Protein AF-Q6V6R1-F1 (afdb_monomer)

pLDDT: mean 85.93, std 11.13, range [43.78, 97.94]

Radius of gyration: 19.64 Å; Cα contacts (8 Å, |Δi|>4): 505; chains: 1; bounding box: 51×41×62 Å

Organism: Drosophila simulans (NCBI:txid7240)

Sequence (234 aa):
SKVFTCDRGIPRGKKPFCAKSGCQEYEQIQNGFVLNAPMKAKIICSDGYGLVGNRIAYCDGEKWSTQLGSCALRGQTRTASCDFESEDMCGWTAELSFLGTWKLVSTVADFHSEKTGPQEDHTFQNQSDGHYVRMETESDAFGTYHFLSPLYPKELSLSAACFQFHYFMFGSGVGSLLVSIKPVSVTIGDTFKTNHPYRFVQFVMTGSQGARWLEYTIDIKQMDEDFQVIFTAT

Foldseek 3Di:
DDDFDAAPNFTWWWDDDQWDFAEDDDDAAPQWGWDDDRFKIAIDGHPQWWWFWDGMWGHNNYDTLADGTHTDGPPPDLDLDFQCRTPCSSVKDKDDDPFKIWDKDWLRTIGDDLQWGASDRPVVRDSRIGIDIDIDGHPPDDDKIKIKGPWAWLVCQVDFDKDKDKDAAGHPPFAKKWKFKFAPVADPCNCQDPVDGCPGTQDMDGHHPDRDIDMDMGGRHRDPGIMMMMIMGD

Solvent-accessible surface area (backbone atoms only — not comparable to full-atom values): 13418 Å² total; per-residue (Å²): 136,86,87,74,57,65,58,99,87,40,67,53,58,69,49,89,75,82,60,29,57,61,43,83,78,77,73,79,52,67,59,35,40,56,51,72,49,71,38,36,38,34,63,47,51,36,90,70,34,36,48,34,54,42,54,65,24,39,14,61,33,69,48,61,65,33,68,67,44,50,40,41,63,61,85,67,70,81,57,98,69,74,72,44,40,35,81,58,42,66,55,42,45,52,55,90,49,96,53,36,40,63,36,85,41,41,37,61,51,33,53,64,47,89,66,55,45,71,67,41,19,85,90,63,68,33,58,52,43,44,27,45,77,42,79,50,65,47,92,88,56,81,64,75,48,50,37,34,48,47,82,41,62,28,72,61,23,75,47,101,30,69,51,73,50,75,49,72,40,28,34,90,86,46,45,33,44,33,35,30,56,40,48,66,92,57,50,76,71,62,48,62,32,84,92,54,53,49,76,34,49,80,44,78,49,70,41,58,76,44,96,51,82,42,78,52,75,42,79,43,66,70,48,99,46,38,26,34,48,34,44,35,40,70

Structure (mmCIF, N/CA/C/O backbone):
data_AF-Q6V6R1-F1
#
_entry.id   AF-Q6V6R1-F1
#
loop_
_atom_site.group_PDB
_atom_site.id
_atom_site.type_symbol
_atom_site.label_atom_id
_atom_site.label_alt_id
_atom_site.label_comp_id
_atom_site.label_asym_id
_atom_site.label_entity_id
_atom_site.label_seq_id
_atom_site.pdbx_PDB_ins_code
_atom_site.Cartn_x
_atom_site.Cartn_y
_atom_site.Cartn_z
_atom_site.occupancy
_atom_site.B_iso_or_equiv
_atom_site.auth_seq_id
_atom_site.auth_comp_id
_atom_site.auth_asym_id
_atom_site.auth_atom_id
_atom_site.pdbx_PDB_model_num
ATOM 1 N N . SER A 1 1 ? 26.119 -7.296 -14.122 1.00 43.78 1 SER A N 1
ATOM 2 C CA . SER A 1 1 ? 25.148 -8.115 -13.369 1.00 43.78 1 SER A CA 1
ATOM 3 C C . SER A 1 1 ? 24.520 -7.247 -12.289 1.00 43.78 1 SER A C 1
ATOM 5 O O . SER A 1 1 ? 25.194 -6.360 -11.779 1.00 43.78 1 SER A O 1
ATOM 7 N N . LYS A 1 2 ? 23.236 -7.440 -11.966 1.00 56.88 2 LYS A N 1
ATOM 8 C CA . LYS A 1 2 ? 22.657 -6.925 -10.715 1.00 56.88 2 LYS A CA 1
ATOM 9 C C . LYS A 1 2 ? 22.623 -8.083 -9.723 1.00 56.88 2 LYS A C 1
ATOM 11 O O . LYS A 1 2 ? 22.211 -9.177 -10.097 1.00 56.88 2 LYS A O 1
ATOM 16 N N . VAL A 1 3 ? 23.106 -7.844 -8.511 1.00 58.28 3 VAL A N 1
ATOM 17 C CA . VAL A 1 3 ? 23.032 -8.798 -7.400 1.00 58.28 3 VAL A CA 1
ATOM 18 C C . VAL A 1 3 ? 21.718 -8.538 -6.672 1.00 58.28 3 VAL A C 1
ATOM 20 O O . VAL A 1 3 ? 21.412 -7.386 -6.367 1.00 58.28 3 VAL A O 1
ATOM 23 N N . PHE A 1 4 ? 20.934 -9.587 -6.442 1.00 65.75 4 PHE A N 1
ATOM 24 C CA . PHE A 1 4 ? 19.673 -9.511 -5.705 1.00 65.75 4 PHE A CA 1
ATOM 25 C C . PHE A 1 4 ? 19.882 -9.997 -4.278 1.00 65.75 4 PHE A C 1
ATOM 27 O O . PHE A 1 4 ? 20.655 -10.928 -4.045 1.00 65.75 4 PHE A O 1
ATOM 34 N N . THR A 1 5 ? 19.184 -9.377 -3.332 1.00 69.56 5 THR A N 1
ATOM 35 C CA . THR A 1 5 ? 19.083 -9.911 -1.978 1.00 69.56 5 THR A CA 1
ATOM 36 C C . THR A 1 5 ? 18.135 -11.103 -1.995 1.00 69.56 5 THR A C 1
ATOM 38 O O . THR A 1 5 ? 17.070 -11.073 -2.614 1.00 69.56 5 THR A O 1
ATOM 41 N N . CYS A 1 6 ? 18.561 -12.182 -1.351 1.00 68.62 6 CYS A N 1
ATOM 42 C CA . CYS A 1 6 ? 17.814 -13.423 -1.261 1.00 68.62 6 CYS A CA 1
ATOM 43 C C . CYS A 1 6 ? 17.676 -13.767 0.215 1.00 68.62 6 CYS A C 1
ATOM 45 O O . CYS A 1 6 ? 18.683 -13.806 0.921 1.00 68.62 6 CYS A O 1
ATOM 47 N N . ASP A 1 7 ? 16.452 -14.011 0.665 1.00 65.69 7 ASP A N 1
ATOM 48 C CA . ASP A 1 7 ? 16.189 -14.489 2.017 1.00 65.69 7 ASP A CA 1
ATOM 49 C C . ASP A 1 7 ? 15.483 -15.843 1.945 1.00 65.69 7 ASP A C 1
ATOM 51 O O . ASP A 1 7 ? 14.479 -15.989 1.249 1.00 65.69 7 ASP A O 1
ATOM 55 N N . ARG A 1 8 ? 16.056 -16.862 2.597 1.00 66.44 8 ARG A N 1
ATOM 56 C CA . ARG A 1 8 ? 15.604 -18.270 2.554 1.00 66.44 8 ARG A CA 1
ATOM 57 C C . ARG A 1 8 ? 15.288 -18.799 1.140 1.00 66.44 8 ARG A C 1
ATOM 59 O O . ARG A 1 8 ? 14.378 -19.602 0.955 1.00 66.44 8 ARG A O 1
ATOM 66 N N . GLY A 1 9 ? 16.055 -18.370 0.135 1.00 66.06 9 GLY A N 1
ATOM 67 C CA . GLY A 1 9 ? 15.868 -18.793 -1.260 1.00 66.06 9 GLY A CA 1
ATOM 68 C C . GLY A 1 9 ? 14.816 -17.992 -2.038 1.00 66.06 9 GLY A C 1
ATOM 69 O O . GLY A 1 9 ? 14.512 -18.355 -3.172 1.00 66.06 9 GLY A O 1
ATOM 70 N N . ILE A 1 10 ? 14.274 -16.918 -1.454 1.00 68.00 10 ILE A N 1
ATOM 71 C CA . ILE A 1 10 ? 13.281 -16.039 -2.073 1.00 68.00 10 ILE A CA 1
ATOM 72 C C . ILE A 1 10 ? 13.949 -14.710 -2.469 1.00 68.00 10 ILE A C 1
ATOM 74 O O . ILE A 1 10 ? 14.439 -13.988 -1.593 1.00 68.00 10 ILE A O 1
ATOM 78 N N . PRO A 1 11 ? 13.980 -14.358 -3.769 1.00 73.69 11 PRO A N 1
ATOM 79 C CA . PRO A 1 11 ? 14.444 -13.049 -4.219 1.00 73.69 11 PRO A CA 1
ATOM 80 C C . PRO A 1 11 ? 13.574 -11.923 -3.651 1.00 73.69 11 PRO A C 1
ATOM 82 O O . PRO A 1 11 ? 12.347 -11.990 -3.722 1.00 73.69 11 PRO A O 1
ATOM 85 N N . ARG A 1 12 ? 14.206 -10.869 -3.127 1.00 74.31 12 ARG A N 1
ATOM 86 C CA . ARG A 1 12 ? 13.525 -9.675 -2.608 1.00 74.31 12 ARG A CA 1
ATOM 87 C C . ARG A 1 12 ? 13.771 -8.454 -3.501 1.00 74.31 12 ARG A C 1
ATOM 89 O O . ARG A 1 12 ? 14.790 -8.341 -4.183 1.00 74.31 12 ARG A O 1
ATOM 96 N N . GLY A 1 13 ? 12.838 -7.503 -3.455 1.00 75.62 13 GLY A N 1
ATOM 97 C CA . GLY A 1 13 ? 12.941 -6.209 -4.135 1.00 75.62 13 GLY A CA 1
ATOM 98 C C . GLY A 1 13 ? 12.432 -6.210 -5.578 1.00 75.62 13 GLY A C 1
ATOM 99 O O . GLY A 1 13 ? 11.537 -6.974 -5.931 1.00 75.62 13 GLY A O 1
ATOM 100 N N . LYS A 1 14 ? 12.987 -5.320 -6.410 1.00 81.25 14 LYS A N 1
ATOM 101 C CA . LYS A 1 14 ? 12.509 -5.088 -7.781 1.00 81.25 14 LYS A CA 1
ATOM 102 C C . LYS A 1 14 ? 12.933 -6.202 -8.740 1.00 81.25 14 LYS A C 1
ATOM 104 O O . LYS A 1 14 ? 14.119 -6.532 -8.823 1.00 81.25 14 LYS A O 1
ATOM 109 N N . LYS A 1 15 ? 11.978 -6.709 -9.520 1.00 80.56 15 LYS A N 1
ATOM 110 C CA . LYS A 1 15 ? 12.187 -7.699 -10.580 1.00 80.56 15 LYS A CA 1
ATOM 111 C C . LYS A 1 15 ? 13.016 -7.089 -11.726 1.00 80.56 15 LYS A C 1
ATOM 113 O O . LYS A 1 15 ? 12.748 -5.959 -12.144 1.00 80.56 15 LYS A O 1
ATOM 118 N N . PRO A 1 16 ? 14.040 -7.783 -12.260 1.00 80.69 16 PRO A N 1
ATOM 119 C CA . PRO A 1 16 ? 14.714 -7.347 -13.474 1.00 80.69 16 PRO A CA 1
ATOM 120 C C . PRO A 1 16 ? 13.795 -7.504 -14.682 1.00 80.69 16 PRO A C 1
ATOM 122 O O . PRO A 1 16 ? 13.087 -8.500 -14.811 1.00 80.69 16 PRO A O 1
ATOM 125 N N . PHE A 1 17 ? 13.882 -6.552 -15.606 1.00 83.00 17 PHE A N 1
ATOM 126 C CA . PHE A 1 17 ? 13.184 -6.612 -16.881 1.00 83.00 17 PHE A CA 1
ATOM 127 C C . PHE A 1 17 ? 14.192 -6.731 -18.026 1.00 83.00 17 PHE A C 1
ATOM 129 O O . PHE A 1 17 ? 15.157 -5.962 -18.096 1.00 83.00 17 PHE A O 1
ATOM 136 N N . CYS A 1 18 ? 13.975 -7.692 -18.922 1.00 86.12 18 CYS A N 1
ATOM 137 C CA . CYS A 1 18 ? 14.727 -7.806 -20.166 1.00 86.12 18 CYS A CA 1
ATOM 138 C C . CYS A 1 18 ? 14.198 -6.762 -21.150 1.00 86.12 18 CYS A C 1
ATOM 140 O O . CYS A 1 18 ? 13.157 -6.972 -21.760 1.00 86.12 18 CYS A O 1
ATOM 142 N N . ALA A 1 19 ? 14.895 -5.631 -21.269 1.00 91.50 19 ALA A N 1
ATOM 143 C CA . ALA A 1 19 ? 14.433 -4.517 -22.086 1.00 91.50 19 ALA A CA 1
ATOM 144 C C . ALA A 1 19 ? 15.137 -4.453 -23.447 1.00 91.50 19 ALA A C 1
ATOM 146 O O . ALA A 1 19 ? 16.347 -4.671 -23.544 1.00 91.50 19 ALA A O 1
ATOM 147 N N . LYS A 1 20 ? 14.382 -4.087 -24.481 1.00 93.62 20 LYS A N 1
ATOM 148 C CA . LYS A 1 20 ? 14.852 -3.841 -25.845 1.00 93.62 20 LYS A CA 1
ATOM 149 C C . LYS A 1 20 ? 14.056 -2.682 -26.438 1.00 93.62 20 LYS A C 1
ATOM 151 O O . LYS A 1 20 ? 12.887 -2.508 -26.128 1.00 93.62 20 LYS A O 1
ATOM 156 N N . SER A 1 21 ? 14.686 -1.871 -27.279 1.00 94.31 21 SER A N 1
ATOM 157 C CA . SER A 1 21 ? 13.999 -0.775 -27.965 1.00 94.31 21 SER A CA 1
ATOM 158 C C . SER A 1 21 ? 13.067 -1.259 -29.072 1.00 94.31 21 SER A C 1
ATOM 160 O O . SER A 1 21 ? 13.395 -2.233 -29.751 1.00 94.31 21 SER A O 1
ATOM 162 N N . GLY A 1 22 ? 11.979 -0.521 -29.309 1.00 94.31 22 GLY A N 1
ATOM 163 C CA . GLY A 1 22 ? 11.068 -0.742 -30.441 1.00 94.31 22 GLY A CA 1
ATOM 164 C C . GLY A 1 22 ? 9.607 -0.358 -30.183 1.00 94.31 22 GLY A C 1
ATOM 165 O O . GLY A 1 22 ? 8.827 -0.273 -31.125 1.00 94.31 22 GLY A O 1
ATOM 166 N N . CYS A 1 23 ? 9.244 -0.062 -28.935 1.00 96.25 23 CYS A N 1
ATOM 167 C CA . CYS A 1 23 ? 7.905 0.394 -28.579 1.00 96.25 23 CYS A CA 1
ATOM 168 C C . CYS A 1 23 ? 7.669 1.852 -28.989 1.00 96.25 23 CYS A C 1
ATOM 170 O O . CYS A 1 23 ? 8.586 2.676 -28.959 1.00 96.25 23 CYS A O 1
ATOM 172 N N . GLN A 1 24 ? 6.416 2.174 -29.309 1.00 95.75 24 GLN A N 1
ATOM 173 C CA . GLN A 1 24 ? 5.974 3.546 -29.540 1.00 95.75 24 GLN A CA 1
ATOM 174 C C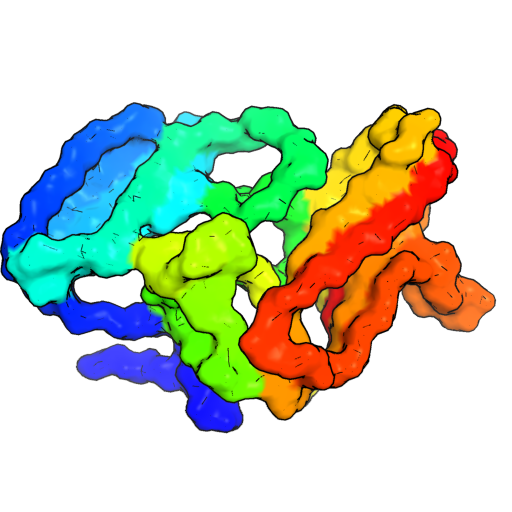 . GLN A 1 24 ? 6.106 4.379 -28.257 1.00 95.75 24 GLN A C 1
ATOM 176 O O . GLN A 1 24 ? 5.751 3.914 -27.172 1.00 95.75 24 GLN A O 1
ATOM 181 N N . GLU A 1 25 ? 6.609 5.608 -28.385 1.00 95.25 25 GLU A N 1
ATOM 182 C CA . GLU A 1 25 ? 6.728 6.539 -27.261 1.00 95.25 25 GLU A CA 1
ATOM 183 C C . GLU A 1 25 ? 5.359 6.904 -26.680 1.00 95.25 25 GLU A C 1
ATOM 185 O O . GLU A 1 25 ? 4.376 7.048 -27.407 1.00 95.25 25 GLU A O 1
ATOM 190 N N . TYR A 1 26 ? 5.309 7.080 -25.359 1.00 95.50 26 TYR A N 1
ATOM 191 C CA . TYR A 1 26 ? 4.110 7.569 -24.691 1.00 95.50 26 TYR A CA 1
ATOM 192 C C . TYR A 1 26 ? 3.891 9.049 -24.990 1.00 95.50 26 TYR A C 1
ATOM 194 O O . TYR A 1 26 ? 4.838 9.843 -25.017 1.00 95.50 26 TYR A O 1
ATOM 202 N N . GLU A 1 27 ? 2.624 9.426 -25.127 1.00 96.25 27 GLU A N 1
ATOM 203 C CA . GLU A 1 27 ? 2.215 10.824 -25.159 1.00 96.25 27 GLU A CA 1
ATOM 204 C C . GLU A 1 27 ? 2.467 11.509 -23.808 1.00 96.25 27 GLU A C 1
ATOM 206 O O . GLU A 1 27 ? 2.592 10.870 -22.758 1.00 96.25 27 GLU A O 1
ATOM 211 N N . GLN A 1 28 ? 2.558 12.839 -23.833 1.00 96.19 28 GLN A N 1
ATOM 212 C CA . GLN A 1 28 ? 2.638 13.621 -22.603 1.00 96.19 28 GLN A CA 1
ATOM 213 C C . GLN A 1 28 ? 1.284 13.631 -21.891 1.00 96.19 28 GLN A C 1
ATOM 215 O O . GLN A 1 28 ? 0.229 13.623 -22.520 1.00 96.19 28 GLN A O 1
ATOM 220 N N . ILE A 1 29 ? 1.328 13.668 -20.563 1.00 95.50 29 ILE A N 1
ATOM 221 C CA . ILE A 1 29 ? 0.147 13.573 -19.703 1.00 95.50 29 ILE A CA 1
ATOM 222 C C . ILE A 1 29 ? -0.213 14.927 -19.089 1.00 95.50 29 ILE A C 1
ATOM 224 O O . ILE A 1 29 ? 0.581 15.865 -19.085 1.00 95.50 29 ILE A O 1
ATOM 228 N N . GLN A 1 30 ? -1.405 15.014 -18.507 1.00 95.62 30 GLN A N 1
ATOM 229 C CA . GLN A 1 30 ? -1.790 16.159 -17.686 1.00 95.62 30 GLN A CA 1
ATOM 230 C C . GLN A 1 30 ? -1.127 16.099 -16.305 1.00 95.62 30 GLN A C 1
ATOM 232 O O . GLN A 1 30 ? -0.892 15.019 -15.763 1.00 95.62 30 GLN A O 1
ATOM 237 N N . ASN A 1 31 ? -0.873 17.274 -15.718 1.00 95.44 31 ASN A N 1
ATOM 238 C CA . ASN A 1 31 ? -0.371 17.433 -14.345 1.00 95.44 31 ASN A CA 1
ATOM 239 C C . ASN A 1 31 ? 0.958 16.708 -14.055 1.00 95.44 31 ASN A C 1
ATOM 241 O O . ASN A 1 31 ? 1.272 16.351 -12.915 1.00 95.44 31 ASN A O 1
ATOM 245 N N . GLY A 1 32 ? 1.738 16.480 -15.106 1.00 96.25 32 GLY A N 1
ATOM 246 C CA . GLY A 1 32 ? 3.003 15.775 -15.071 1.00 96.25 32 GLY A CA 1
ATOM 247 C C . GLY A 1 32 ? 3.606 15.690 -16.466 1.00 96.25 32 GLY A C 1
ATOM 248 O O . GLY A 1 32 ? 3.191 16.392 -17.384 1.00 96.25 32 GLY A O 1
ATOM 249 N N . PHE A 1 33 ? 4.599 14.827 -16.622 1.00 97.19 33 PHE A N 1
ATOM 250 C CA . PHE A 1 33 ? 5.234 14.551 -17.904 1.00 97.19 33 PHE A CA 1
ATOM 251 C C . PHE A 1 33 ? 5.781 13.126 -17.941 1.00 97.19 33 PHE A C 1
ATOM 253 O O . PHE A 1 33 ? 6.050 12.505 -16.904 1.00 97.19 33 PHE A O 1
ATOM 260 N N . VAL A 1 34 ? 5.964 12.613 -19.157 1.00 97.94 34 VAL A N 1
ATOM 261 C CA . VAL A 1 34 ? 6.546 11.293 -19.401 1.00 97.94 34 VAL A CA 1
ATOM 262 C C . VAL A 1 34 ? 7.956 11.448 -19.952 1.00 97.94 34 VAL A C 1
ATOM 264 O O . VAL A 1 34 ? 8.178 12.053 -21.001 1.00 97.94 34 VAL A O 1
ATOM 267 N N . LEU A 1 35 ? 8.919 10.864 -19.243 1.00 97.38 35 LEU A N 1
ATOM 268 C CA . LEU A 1 35 ? 10.284 10.681 -19.713 1.00 97.38 35 LEU A CA 1
ATOM 269 C C . LEU A 1 35 ? 10.359 9.413 -20.563 1.00 97.38 35 LEU A C 1
ATOM 271 O O . LEU A 1 35 ? 10.483 8.310 -20.020 1.00 97.38 35 LEU A O 1
ATOM 275 N N . ASN A 1 36 ? 10.306 9.578 -21.882 1.00 96.50 36 ASN A N 1
ATOM 276 C CA . ASN A 1 36 ? 10.539 8.499 -22.835 1.00 96.50 36 ASN A CA 1
ATOM 277 C C . ASN A 1 36 ? 12.043 8.249 -23.006 1.00 96.50 36 ASN A C 1
ATOM 279 O O . ASN A 1 36 ? 12.834 9.164 -23.227 1.00 96.50 36 ASN A O 1
ATOM 283 N N . ALA A 1 37 ? 12.441 6.987 -22.899 1.00 95.06 37 ALA A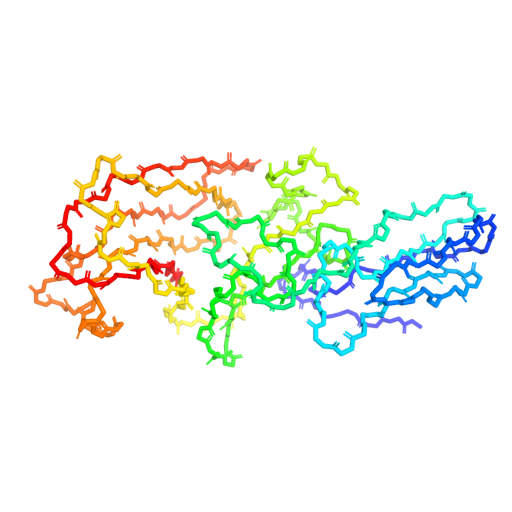 N 1
ATOM 284 C CA . ALA A 1 37 ? 13.755 6.500 -23.283 1.00 95.06 37 ALA A 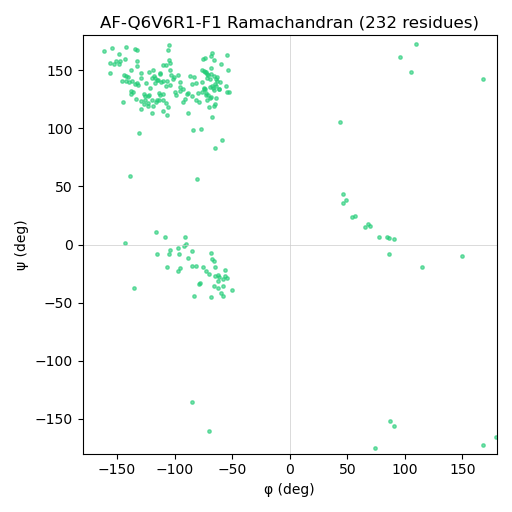CA 1
ATOM 285 C C . ALA A 1 37 ? 13.580 5.226 -24.125 1.00 95.06 37 ALA A C 1
ATOM 287 O O . ALA A 1 37 ? 12.579 4.526 -23.956 1.00 95.06 37 ALA A O 1
ATOM 288 N N . PRO A 1 38 ? 14.566 4.841 -24.960 1.00 92.94 38 PRO A N 1
ATOM 289 C CA . PRO A 1 38 ? 14.395 3.744 -25.916 1.00 92.94 38 PRO A CA 1
ATOM 290 C C . PRO A 1 38 ? 13.924 2.415 -25.310 1.00 92.94 38 PRO A C 1
ATOM 292 O O . PRO A 1 38 ? 13.289 1.627 -25.991 1.00 92.94 38 PRO A O 1
ATOM 295 N N . MET A 1 39 ? 14.249 2.149 -24.041 1.00 93.88 39 MET A N 1
ATOM 296 C CA . MET A 1 39 ? 13.945 0.884 -23.356 1.00 93.88 39 MET A CA 1
ATOM 297 C C . MET A 1 39 ? 12.967 1.026 -22.183 1.00 93.88 39 MET A C 1
ATOM 299 O O . MET A 1 39 ? 12.577 0.021 -21.590 1.00 93.88 39 MET A O 1
ATOM 303 N N . LYS A 1 40 ? 12.624 2.253 -21.779 1.00 94.88 40 LYS A N 1
ATOM 304 C CA . LYS A 1 40 ? 11.768 2.504 -20.614 1.00 94.88 40 LYS A CA 1
ATOM 305 C C . LYS A 1 40 ? 11.079 3.856 -20.717 1.00 94.88 40 LYS A C 1
ATOM 307 O O . LYS A 1 40 ? 11.694 4.815 -21.171 1.00 94.88 40 LYS A O 1
ATOM 312 N N . ALA A 1 41 ? 9.878 3.949 -20.178 1.00 96.38 41 ALA A N 1
ATOM 313 C CA . ALA A 1 41 ? 9.187 5.207 -19.956 1.00 96.38 41 ALA A CA 1
ATOM 314 C C . ALA A 1 41 ? 8.947 5.410 -18.457 1.00 96.38 41 ALA A C 1
ATOM 316 O O . ALA A 1 41 ? 8.758 4.443 -17.714 1.00 96.38 41 ALA A O 1
ATOM 317 N N . LYS A 1 42 ? 9.006 6.659 -17.991 1.00 96.38 42 LYS A N 1
ATOM 318 C CA . LYS A 1 42 ? 8.778 7.007 -16.583 1.00 96.38 42 LYS A CA 1
ATOM 319 C C . LYS A 1 42 ? 7.885 8.231 -16.465 1.00 96.38 42 LYS A C 1
ATOM 321 O O . LYS A 1 42 ? 8.196 9.268 -17.042 1.00 96.38 42 LYS A O 1
ATOM 326 N N . ILE A 1 43 ? 6.859 8.133 -15.630 1.00 96.88 43 ILE A N 1
ATOM 327 C CA . ILE A 1 43 ? 6.001 9.259 -15.256 1.00 96.88 43 ILE A CA 1
ATOM 328 C C . ILE A 1 43 ? 6.602 10.069 -14.099 1.00 96.88 43 ILE A C 1
ATOM 330 O O . ILE A 1 43 ? 7.127 9.515 -13.117 1.00 96.88 43 ILE A O 1
ATOM 334 N N . ILE A 1 44 ? 6.513 11.392 -14.212 1.00 96.50 44 ILE A N 1
ATOM 335 C CA . ILE A 1 44 ? 6.843 12.348 -13.155 1.00 96.50 44 ILE A CA 1
ATOM 336 C C . ILE A 1 44 ? 5.670 13.312 -13.006 1.00 96.50 44 ILE A C 1
ATOM 338 O O . ILE A 1 44 ? 5.279 13.964 -13.970 1.00 96.50 44 ILE A O 1
ATOM 342 N N . CYS A 1 45 ? 5.121 13.398 -11.795 1.00 96.50 45 CYS A N 1
ATOM 343 C CA . CYS A 1 45 ? 4.028 14.314 -11.489 1.00 96.50 45 CYS A CA 1
ATOM 344 C C . CYS A 1 45 ? 4.553 15.688 -11.091 1.00 96.50 45 CYS A C 1
ATOM 346 O O . CYS A 1 45 ? 5.606 15.800 -10.459 1.00 96.50 45 CYS A O 1
ATOM 348 N N . SER A 1 46 ? 3.810 16.720 -11.480 1.00 96.69 46 SER A N 1
ATOM 349 C CA . SER A 1 46 ? 4.066 18.101 -11.084 1.00 96.69 46 SER A CA 1
ATOM 350 C C . SER A 1 46 ? 3.802 18.309 -9.590 1.00 96.69 46 SER A C 1
ATOM 352 O O . SER A 1 46 ? 3.107 17.521 -8.944 1.00 96.69 46 SER A O 1
ATOM 354 N N . ASP A 1 47 ? 4.331 19.400 -9.039 1.00 93.62 47 ASP A N 1
ATOM 355 C CA . ASP A 1 47 ? 4.102 19.767 -7.642 1.00 93.62 47 ASP A CA 1
ATOM 356 C C . ASP A 1 47 ? 2.603 19.874 -7.328 1.00 93.62 47 ASP A C 1
ATOM 358 O O . ASP A 1 47 ? 1.818 20.415 -8.107 1.00 93.62 47 ASP A O 1
ATOM 362 N N . GLY A 1 48 ? 2.200 19.327 -6.179 1.00 90.81 48 GLY A N 1
ATOM 363 C CA . GLY A 1 48 ? 0.792 19.220 -5.781 1.00 90.81 48 GLY A CA 1
ATOM 364 C C . GLY A 1 48 ? 0.069 17.971 -6.298 1.00 90.81 48 GLY A C 1
ATOM 365 O O . GLY A 1 48 ? -1.030 17.686 -5.825 1.00 90.81 48 GLY A O 1
ATOM 366 N N . TYR A 1 49 ? 0.693 17.181 -7.178 1.00 92.81 49 TYR A N 1
ATOM 367 C CA . TYR A 1 49 ? 0.127 15.942 -7.716 1.00 92.81 49 TYR A CA 1
ATOM 368 C C . TYR A 1 49 ? 0.900 14.696 -7.248 1.00 92.81 49 TYR A C 1
ATOM 370 O O . TYR A 1 49 ? 2.102 14.735 -6.959 1.00 92.81 49 TYR A O 1
ATOM 378 N N . GLY A 1 50 ? 0.183 13.588 -7.093 1.00 92.00 50 GLY A N 1
ATOM 379 C CA . GLY A 1 50 ? 0.687 12.256 -6.776 1.00 92.00 50 GLY A CA 1
ATOM 380 C C . GLY A 1 50 ? 0.337 11.272 -7.889 1.00 92.00 50 GLY A C 1
ATOM 381 O O . GLY A 1 50 ? -0.658 11.435 -8.591 1.00 92.00 50 GLY A O 1
ATOM 382 N N . LEU A 1 51 ? 1.188 10.271 -8.066 1.00 93.19 51 LEU A N 1
ATOM 383 C CA . LEU A 1 51 ? 1.003 9.162 -8.985 1.00 93.19 51 LEU A CA 1
ATOM 384 C C . LEU A 1 51 ? -0.129 8.253 -8.510 1.00 93.19 51 LEU A C 1
ATOM 386 O O . LEU A 1 51 ? -0.166 7.853 -7.347 1.00 93.19 51 LEU A O 1
ATOM 390 N N . VAL A 1 52 ? -0.977 7.877 -9.459 1.00 93.12 52 VAL A N 1
ATOM 391 C CA . VAL A 1 52 ? -1.932 6.777 -9.349 1.00 93.12 52 VAL A CA 1
ATOM 392 C C . VAL A 1 52 ? -1.581 5.748 -10.422 1.00 93.12 52 VAL A C 1
ATOM 394 O O . VAL A 1 52 ? -1.579 6.089 -11.608 1.00 93.12 52 VAL A O 1
ATOM 397 N N . GLY A 1 53 ? -1.250 4.522 -10.016 1.00 91.75 53 GLY A N 1
ATOM 398 C CA . GLY A 1 53 ? -0.842 3.420 -10.891 1.00 91.75 53 GLY A CA 1
ATOM 399 C C . GLY A 1 53 ? 0.671 3.339 -11.138 1.00 91.75 53 GLY A C 1
ATOM 400 O O . GLY A 1 53 ? 1.496 3.812 -10.352 1.00 91.75 53 GLY A O 1
ATOM 401 N N . ASN A 1 54 ? 1.077 2.716 -12.250 1.00 91.88 54 ASN A N 1
ATOM 402 C CA . ASN A 1 54 ? 2.485 2.366 -12.469 1.00 91.88 54 ASN A CA 1
ATOM 403 C C . ASN A 1 54 ? 3.382 3.560 -12.803 1.00 91.88 54 ASN A C 1
ATOM 405 O O . ASN A 1 54 ? 3.122 4.360 -13.706 1.00 91.88 54 ASN A O 1
ATOM 409 N N . ARG A 1 55 ? 4.542 3.612 -12.137 1.00 92.38 55 ARG A N 1
ATOM 410 C CA . ARG A 1 55 ? 5.538 4.670 -12.360 1.00 92.38 55 ARG A CA 1
ATOM 411 C C . ARG A 1 55 ? 6.394 4.465 -13.611 1.00 92.38 55 ARG A C 1
ATOM 413 O O . ARG A 1 55 ? 6.896 5.434 -14.187 1.00 92.38 55 ARG A O 1
ATOM 420 N N . ILE A 1 56 ? 6.695 3.213 -13.939 1.00 92.88 56 ILE A N 1
ATOM 421 C CA . ILE A 1 56 ? 7.696 2.853 -14.947 1.00 92.88 56 ILE A CA 1
ATOM 422 C C . ILE A 1 56 ? 7.151 1.718 -15.802 1.00 92.88 56 ILE A C 1
ATOM 424 O O . ILE A 1 56 ? 6.718 0.705 -15.263 1.00 92.88 56 ILE A O 1
ATOM 428 N N . ALA A 1 57 ? 7.274 1.869 -17.117 1.00 94.00 57 ALA A N 1
ATOM 429 C CA . ALA A 1 57 ? 7.053 0.809 -18.091 1.00 94.00 57 ALA A CA 1
ATOM 430 C C . ALA A 1 57 ? 8.370 0.495 -18.813 1.00 94.00 57 ALA A C 1
ATOM 432 O O . ALA A 1 57 ? 9.155 1.401 -19.108 1.00 94.00 57 ALA A O 1
ATOM 433 N N . TYR A 1 58 ? 8.629 -0.780 -19.096 1.00 94.06 58 TYR A N 1
ATOM 434 C CA . TYR A 1 58 ? 9.808 -1.238 -19.832 1.00 94.06 58 TYR A CA 1
ATOM 435 C C . TYR A 1 58 ? 9.394 -1.854 -21.167 1.00 94.06 58 TYR A C 1
ATOM 437 O O . TYR A 1 58 ? 8.375 -2.530 -21.237 1.00 94.06 58 TYR A O 1
ATOM 445 N N . CYS A 1 59 ? 10.165 -1.612 -22.225 1.00 95.00 59 CYS A N 1
ATOM 446 C CA . CYS A 1 59 ? 9.863 -2.128 -23.560 1.00 95.00 59 CYS A CA 1
ATOM 447 C C . CYS A 1 59 ? 10.576 -3.462 -23.796 1.00 95.00 59 CYS A C 1
ATOM 449 O O . CYS A 1 59 ? 11.771 -3.558 -23.512 1.00 95.00 59 CYS A O 1
ATOM 451 N N . ASP A 1 60 ? 9.888 -4.470 -24.334 1.00 93.25 60 ASP A N 1
ATOM 452 C CA . ASP A 1 60 ? 10.481 -5.762 -24.731 1.00 93.25 60 ASP A CA 1
ATOM 453 C C . ASP A 1 60 ? 10.955 -5.808 -26.201 1.00 93.25 60 ASP A C 1
ATOM 455 O O . ASP A 1 60 ? 11.539 -6.796 -26.654 1.00 93.25 60 ASP A O 1
ATOM 459 N N . GLY A 1 61 ? 10.756 -4.712 -26.935 1.00 93.25 61 GLY A N 1
ATOM 460 C CA . GLY A 1 61 ? 11.034 -4.565 -28.361 1.00 93.25 61 GLY A CA 1
ATOM 461 C C . GLY A 1 61 ? 9.777 -4.351 -29.202 1.00 93.25 61 GLY A C 1
ATOM 462 O O . GLY A 1 61 ? 9.890 -3.819 -30.301 1.00 93.25 61 GLY A O 1
ATOM 463 N N . GLU A 1 62 ? 8.600 -4.702 -28.685 1.00 93.38 62 GLU A N 1
ATOM 464 C CA . GLU A 1 62 ? 7.318 -4.530 -29.379 1.00 93.38 62 GLU A CA 1
ATOM 465 C C . GLU A 1 62 ? 6.237 -3.952 -28.462 1.00 93.38 62 GLU A C 1
ATOM 467 O O . GLU A 1 62 ? 5.425 -3.133 -28.896 1.00 93.38 62 GLU A O 1
ATOM 472 N N . LYS A 1 63 ? 6.222 -4.361 -27.189 1.00 93.00 63 LYS A N 1
ATOM 473 C CA . LYS A 1 63 ? 5.191 -4.013 -26.214 1.00 93.00 63 LYS A CA 1
ATOM 474 C C . LYS A 1 63 ? 5.790 -3.482 -24.918 1.00 93.00 63 LYS A C 1
ATOM 476 O O . LYS A 1 63 ? 6.866 -3.877 -24.462 1.00 93.00 63 LYS A O 1
ATOM 481 N N . TRP A 1 64 ? 5.046 -2.565 -24.312 1.00 93.00 64 TRP A N 1
ATOM 482 C CA . TRP A 1 64 ? 5.326 -2.084 -22.970 1.00 93.00 64 TRP A CA 1
ATOM 483 C C . TRP A 1 64 ? 4.888 -3.120 -21.934 1.00 93.00 64 TRP A C 1
ATOM 485 O O . TRP A 1 64 ? 3.827 -3.727 -22.056 1.00 93.00 64 TRP A O 1
ATOM 495 N N . SER A 1 65 ? 5.702 -3.288 -20.894 1.00 90.31 65 SER A N 1
ATOM 496 C CA . SER A 1 65 ? 5.475 -4.235 -19.800 1.00 90.31 65 SER A CA 1
ATOM 497 C C . SER A 1 65 ? 4.211 -3.955 -18.990 1.00 90.31 65 SER A C 1
ATOM 499 O O . SER A 1 65 ? 3.694 -4.847 -18.330 1.00 90.31 65 SER A O 1
ATOM 501 N N . THR A 1 66 ? 3.777 -2.698 -18.974 1.00 91.19 66 THR A N 1
ATOM 502 C CA . THR A 1 66 ? 2.598 -2.198 -18.266 1.00 91.19 66 THR A CA 1
ATOM 503 C C . THR A 1 66 ? 2.198 -0.849 -18.864 1.00 91.19 66 THR A C 1
ATOM 505 O O . THR A 1 66 ? 2.977 -0.250 -19.611 1.00 91.19 66 THR A O 1
ATOM 508 N N . GLN A 1 67 ? 1.000 -0.364 -18.548 1.00 92.56 67 GLN A N 1
ATOM 509 C CA . GLN A 1 67 ? 0.595 1.006 -18.849 1.00 92.56 67 GLN A CA 1
ATOM 510 C C . GLN A 1 67 ? 1.107 1.957 -17.769 1.00 92.56 67 GLN A C 1
ATOM 512 O O . GLN A 1 67 ? 1.169 1.601 -16.595 1.00 92.56 67 GLN A O 1
ATOM 517 N N . LEU A 1 68 ? 1.490 3.174 -18.164 1.00 94.12 68 LEU A N 1
ATOM 518 C CA . LEU A 1 68 ? 1.824 4.209 -17.191 1.00 94.12 68 LEU A CA 1
ATOM 519 C C . LEU A 1 68 ? 0.558 4.700 -16.489 1.00 94.12 68 LEU A C 1
ATOM 521 O O . LEU A 1 68 ? -0.505 4.794 -17.100 1.00 94.12 68 LEU A O 1
ATOM 525 N N . GLY A 1 69 ? 0.714 5.038 -15.212 1.00 93.75 69 GLY A N 1
ATOM 526 C CA . GLY A 1 69 ? -0.331 5.656 -14.411 1.00 93.75 69 GLY A CA 1
ATOM 527 C C . GLY A 1 69 ? -0.634 7.103 -14.810 1.00 93.75 69 GLY A C 1
ATOM 528 O O . GLY A 1 69 ? -0.280 7.586 -15.886 1.00 93.75 69 GLY A O 1
ATOM 529 N N . SER A 1 70 ? -1.266 7.827 -13.892 1.00 94.69 70 SER A N 1
ATOM 530 C CA . SER A 1 70 ? -1.658 9.230 -14.064 1.00 94.69 70 SER A CA 1
ATOM 531 C C . SER A 1 70 ? -1.274 10.080 -12.852 1.00 94.69 70 SER A C 1
ATOM 533 O O . SER A 1 70 ? -0.895 9.554 -11.806 1.00 94.69 70 SER A O 1
ATOM 535 N N . CYS A 1 71 ? -1.349 11.403 -12.994 1.00 94.62 71 CYS A N 1
ATOM 536 C CA . CYS A 1 71 ? -1.072 12.347 -11.915 1.00 94.62 71 CYS A CA 1
ATOM 537 C C . CYS A 1 71 ? -2.374 12.973 -11.401 1.00 94.62 71 CYS A C 1
ATOM 539 O O . CYS A 1 71 ? -3.010 13.76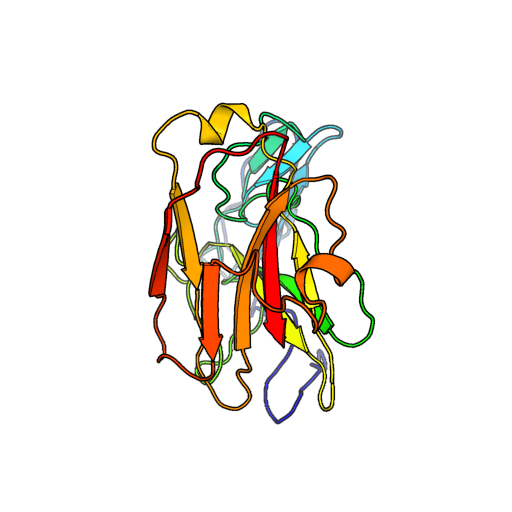6 -12.099 1.00 94.62 71 CYS A O 1
ATOM 541 N N . ALA A 1 72 ? -2.745 12.630 -10.167 1.00 91.44 72 ALA A N 1
ATOM 542 C CA . ALA A 1 72 ? -3.932 13.122 -9.471 1.00 91.44 72 ALA A CA 1
ATOM 543 C C . ALA A 1 72 ? -3.548 14.102 -8.352 1.00 91.44 72 ALA A C 1
ATOM 545 O O . ALA A 1 72 ? -2.426 14.070 -7.852 1.00 91.44 72 ALA A O 1
ATOM 546 N N . LEU A 1 73 ? -4.446 15.014 -7.971 1.00 88.88 73 LEU A N 1
ATOM 547 C CA . LEU A 1 73 ? -4.173 15.973 -6.895 1.00 88.88 73 LEU A CA 1
ATOM 548 C C . LEU A 1 73 ? -3.909 15.241 -5.575 1.00 88.88 73 LEU A C 1
ATOM 550 O O . LEU A 1 73 ? -4.673 14.362 -5.177 1.00 88.88 73 LEU A O 1
ATOM 554 N N . ARG A 1 74 ? -2.853 15.636 -4.860 1.00 82.69 74 ARG A N 1
ATOM 555 C CA . ARG A 1 74 ? -2.566 15.076 -3.534 1.00 82.69 74 ARG A CA 1
ATOM 556 C C . ARG A 1 74 ? -3.666 15.463 -2.554 1.00 82.69 74 ARG A C 1
ATOM 558 O O . ARG A 1 74 ? -4.034 16.632 -2.461 1.00 82.69 74 ARG A O 1
ATOM 565 N N . GLY A 1 75 ? -4.155 14.490 -1.790 1.00 69.94 75 GLY A N 1
ATOM 566 C CA . GLY A 1 75 ? -5.152 14.734 -0.750 1.00 69.94 75 GLY A CA 1
ATOM 567 C C . GLY A 1 75 ? -6.546 15.104 -1.264 1.00 69.94 75 GLY A C 1
ATOM 568 O O . GLY A 1 75 ? -7.358 15.595 -0.477 1.00 69.94 75 GLY A O 1
ATOM 569 N N . GLN A 1 76 ? -6.857 14.878 -2.547 1.00 63.38 76 GLN A N 1
ATOM 570 C CA . GLN A 1 76 ? -8.239 14.969 -3.012 1.00 63.38 76 GLN A CA 1
ATOM 571 C C . GLN A 1 76 ? -9.048 13.824 -2.393 1.00 63.38 76 GLN A C 1
ATOM 573 O O . GLN A 1 76 ? -8.821 12.669 -2.721 1.00 63.38 76 GLN A O 1
ATOM 578 N N . THR A 1 77 ? -9.949 14.190 -1.469 1.00 51.94 77 THR A N 1
ATOM 579 C CA . THR A 1 77 ? -10.910 13.343 -0.737 1.00 51.94 77 THR A CA 1
ATOM 580 C C . THR A 1 77 ? -10.329 12.029 -0.225 1.00 51.94 77 THR A C 1
ATOM 582 O O . THR A 1 77 ? -10.188 11.077 -0.979 1.00 51.94 77 THR A O 1
ATOM 585 N N . ARG A 1 78 ? -10.084 11.940 1.091 1.00 59.09 78 ARG A N 1
ATOM 586 C CA . ARG A 1 78 ? -9.920 10.646 1.771 1.00 59.09 78 ARG A CA 1
ATOM 587 C C . ARG A 1 78 ? -11.195 9.832 1.562 1.00 59.09 78 ARG A C 1
ATOM 589 O O . ARG A 1 78 ? -12.159 9.971 2.313 1.00 59.09 78 ARG A O 1
ATOM 596 N N . THR A 1 79 ? -11.228 9.061 0.488 1.00 67.31 79 THR A N 1
ATOM 597 C CA . THR A 1 79 ? -12.281 8.101 0.213 1.00 67.31 79 THR A CA 1
ATOM 598 C C . THR A 1 79 ? -12.227 7.043 1.306 1.00 67.31 79 THR A C 1
ATOM 600 O O . THR A 1 79 ? -11.153 6.666 1.770 1.00 67.31 79 THR A O 1
ATOM 603 N N . ALA A 1 80 ? -13.388 6.560 1.744 1.00 80.44 80 ALA A N 1
ATOM 604 C CA . ALA A 1 80 ? -13.446 5.435 2.679 1.00 80.44 80 ALA A CA 1
ATOM 605 C C . ALA A 1 80 ? -12.970 4.109 2.039 1.00 80.44 80 ALA A C 1
ATOM 607 O O . ALA A 1 80 ? -12.829 3.113 2.741 1.00 80.44 80 ALA A O 1
ATOM 608 N N . SER A 1 81 ? -12.714 4.095 0.723 1.00 88.44 81 SER A N 1
ATOM 609 C CA . SER A 1 81 ? -12.080 2.994 -0.006 1.00 88.44 81 SER A CA 1
ATOM 610 C C . SER A 1 81 ? -10.624 3.307 -0.340 1.00 88.44 81 SER A C 1
ATOM 612 O O . SER A 1 81 ? -10.268 4.463 -0.583 1.00 88.44 81 SER A O 1
ATOM 614 N N . CYS A 1 82 ? -9.808 2.259 -0.416 1.00 91.69 82 CYS A N 1
ATOM 615 C CA . CYS A 1 82 ? -8.435 2.334 -0.887 1.00 91.69 82 CYS A CA 1
ATOM 616 C C . CYS A 1 82 ? -8.085 1.062 -1.660 1.00 91.69 82 CYS A C 1
ATOM 618 O O . CYS A 1 82 ? -8.203 -0.032 -1.113 1.00 91.69 82 CYS A O 1
ATOM 620 N N . ASP A 1 83 ? -7.674 1.226 -2.913 1.00 92.06 83 ASP A N 1
ATOM 621 C CA . ASP A 1 83 ? -7.151 0.167 -3.785 1.00 92.06 83 ASP A CA 1
ATOM 622 C C . ASP A 1 83 ? -5.613 0.131 -3.803 1.00 92.06 83 ASP A C 1
ATOM 624 O O . ASP A 1 83 ? -5.030 -0.757 -4.404 1.00 92.06 83 ASP A O 1
ATOM 628 N N .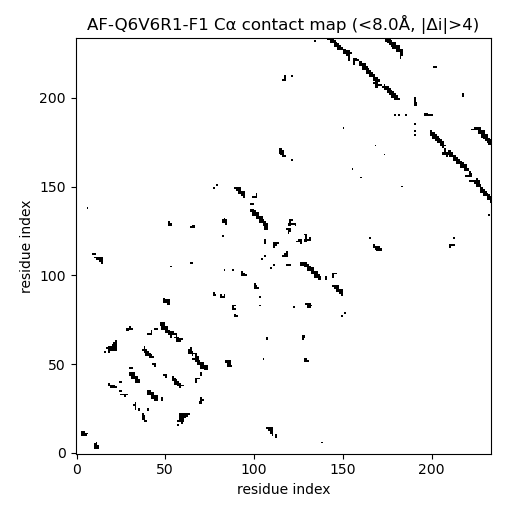 PHE A 1 84 ? -4.964 1.072 -3.106 1.00 92.94 84 PHE A N 1
ATOM 629 C CA . PHE A 1 84 ? -3.511 1.246 -3.023 1.00 92.94 84 PHE A CA 1
ATOM 630 C C . PHE A 1 84 ? -2.814 1.637 -4.334 1.00 92.94 84 PHE A C 1
ATOM 632 O O . PHE A 1 84 ? -1.585 1.625 -4.389 1.00 92.94 84 PHE A O 1
ATOM 639 N N . GLU A 1 85 ? -3.551 2.090 -5.349 1.00 91.69 85 GLU A N 1
ATOM 640 C CA . GLU A 1 85 ? -2.938 2.578 -6.589 1.00 91.69 85 GLU A CA 1
ATOM 641 C C . GLU A 1 85 ? -2.256 3.934 -6.424 1.00 91.69 85 GLU A C 1
ATOM 643 O O . GLU A 1 85 ? -1.358 4.288 -7.192 1.00 91.69 85 GLU A O 1
ATOM 648 N N . SER A 1 86 ? -2.663 4.713 -5.422 1.00 89.75 86 SER A N 1
ATOM 649 C CA . SER A 1 86 ? -2.028 5.983 -5.108 1.00 89.75 86 SER A CA 1
ATOM 650 C C . SER A 1 86 ? -0.756 5.789 -4.282 1.00 89.75 86 SER A C 1
ATOM 652 O O . SER A 1 86 ? -0.701 5.020 -3.320 1.00 89.75 86 SER A O 1
ATOM 654 N N . GLU A 1 87 ? 0.288 6.551 -4.608 1.00 86.25 87 GLU A N 1
ATOM 655 C CA . GLU A 1 87 ? 1.571 6.449 -3.900 1.00 86.25 87 GLU A CA 1
ATOM 656 C C . GLU A 1 87 ? 1.532 6.920 -2.432 1.00 86.25 87 GLU A C 1
ATOM 658 O O . GLU A 1 87 ? 2.454 6.634 -1.668 1.00 86.25 87 GLU A O 1
ATOM 663 N N . ASP A 1 88 ? 0.461 7.598 -2.013 1.00 86.50 88 ASP A N 1
ATOM 664 C CA . ASP A 1 88 ? 0.185 7.942 -0.615 1.00 86.50 88 ASP A CA 1
ATOM 665 C C . ASP A 1 88 ? -0.651 6.883 0.130 1.00 86.50 88 ASP A C 1
ATOM 667 O O . ASP A 1 88 ? -1.035 7.121 1.276 1.00 86.50 88 ASP A O 1
ATOM 671 N N . MET A 1 89 ? -0.931 5.727 -0.493 1.00 90.25 89 MET A N 1
ATOM 672 C CA . MET A 1 89 ? -1.748 4.636 0.059 1.00 90.25 89 MET A CA 1
ATOM 673 C C . MET A 1 89 ? -3.082 5.142 0.627 1.00 90.25 89 MET A C 1
ATOM 675 O O . MET A 1 89 ? -3.502 4.720 1.701 1.00 90.25 89 MET A O 1
ATOM 679 N N . CYS A 1 90 ? -3.716 6.117 -0.029 1.00 90.12 90 CYS A N 1
ATOM 680 C CA . CYS A 1 90 ? -4.938 6.790 0.431 1.00 90.12 90 CYS A CA 1
ATOM 681 C C . CYS A 1 90 ? -4.840 7.392 1.853 1.00 90.12 90 CYS A C 1
ATOM 683 O O . CYS A 1 90 ? -5.844 7.567 2.548 1.00 90.12 90 CYS A O 1
ATOM 685 N N . GLY A 1 91 ? -3.623 7.695 2.315 1.00 89.50 91 GLY A N 1
ATOM 686 C CA . GLY A 1 91 ? -3.325 8.194 3.657 1.00 89.50 91 GLY A CA 1
ATOM 687 C C . GLY A 1 91 ? -3.139 7.113 4.725 1.00 89.50 91 GLY A C 1
ATOM 688 O O . GLY A 1 91 ? -3.001 7.460 5.900 1.00 89.50 91 GLY A O 1
ATOM 689 N N . TRP A 1 92 ? -3.138 5.830 4.357 1.00 92.69 92 TRP A N 1
ATOM 690 C CA . TRP A 1 92 ? -2.714 4.768 5.263 1.00 92.69 92 TRP A CA 1
ATOM 691 C C . TRP A 1 92 ? -1.222 4.904 5.582 1.00 92.69 92 TRP A C 1
ATOM 693 O O . TRP A 1 92 ? -0.418 5.302 4.741 1.00 92.69 92 TRP A O 1
ATOM 703 N N . THR A 1 93 ? -0.831 4.570 6.809 1.00 91.31 93 THR A N 1
ATOM 704 C CA . THR A 1 93 ? 0.553 4.723 7.273 1.00 91.31 93 THR A CA 1
ATOM 705 C C . THR A 1 93 ? 1.046 3.467 7.975 1.00 91.31 93 THR A C 1
ATOM 707 O O . THR A 1 93 ? 0.324 2.838 8.743 1.00 91.31 93 THR A O 1
ATOM 710 N N . ALA A 1 94 ? 2.291 3.085 7.702 1.00 87.75 94 ALA A N 1
ATOM 711 C CA . ALA A 1 94 ? 2.962 1.989 8.387 1.00 87.75 94 ALA A CA 1
ATOM 712 C C . ALA A 1 94 ? 3.808 2.538 9.536 1.00 87.75 94 ALA A C 1
ATOM 714 O O . ALA A 1 94 ? 4.485 3.557 9.375 1.00 87.75 94 ALA A O 1
ATOM 715 N N . GLU A 1 95 ? 3.818 1.847 10.676 1.00 79.19 95 GLU A N 1
ATOM 716 C CA . GLU A 1 95 ? 4.805 2.139 11.711 1.00 79.19 95 GLU A CA 1
ATOM 717 C C . GLU A 1 95 ? 6.210 1.819 11.169 1.00 79.19 95 GLU A C 1
ATOM 719 O O . GLU A 1 95 ? 6.468 0.731 10.636 1.00 79.19 95 GLU A O 1
ATOM 724 N N . LEU A 1 96 ? 7.116 2.799 11.240 1.00 70.00 96 LEU A N 1
ATOM 725 C CA . LEU A 1 96 ? 8.487 2.625 10.771 1.00 70.00 96 LEU A CA 1
ATOM 726 C C . LEU A 1 96 ? 9.223 1.683 11.722 1.00 70.00 96 LEU A C 1
ATOM 728 O O . LEU A 1 96 ? 9.430 2.003 12.889 1.00 70.00 96 LEU A O 1
ATOM 732 N N . SER A 1 97 ? 9.672 0.544 11.203 1.00 68.06 97 SER A N 1
ATOM 733 C CA . SER A 1 97 ? 10.514 -0.393 11.938 1.00 68.06 97 SER A CA 1
ATOM 734 C C . SER A 1 97 ? 11.644 -0.901 11.053 1.00 68.06 97 SER A C 1
ATOM 736 O O . SER A 1 97 ? 11.472 -1.153 9.859 1.00 68.06 97 SER A O 1
ATOM 738 N N . PHE A 1 98 ? 12.823 -1.033 11.658 1.00 62.03 98 PHE A N 1
ATOM 739 C CA . PHE A 1 98 ? 14.028 -1.519 10.989 1.00 62.03 98 PHE A CA 1
ATOM 740 C C . PHE A 1 98 ? 13.949 -3.015 10.652 1.00 62.03 98 PHE A C 1
ATOM 742 O O . PHE A 1 98 ? 14.605 -3.448 9.715 1.00 62.03 98 PHE A O 1
ATOM 749 N N . LEU A 1 99 ? 13.142 -3.788 11.389 1.00 63.12 99 LEU A N 1
ATOM 750 C CA . LEU A 1 99 ? 13.076 -5.257 11.294 1.00 63.12 99 LEU A CA 1
ATOM 751 C C . LEU A 1 99 ? 11.941 -5.772 10.393 1.00 63.12 99 LEU A C 1
ATOM 753 O O . LEU A 1 99 ? 11.826 -6.970 10.130 1.00 63.12 99 LEU A O 1
ATOM 757 N N . GLY A 1 100 ? 11.066 -4.879 9.940 1.00 63.84 100 GLY A N 1
ATOM 758 C CA . GLY A 1 100 ? 9.911 -5.227 9.122 1.00 63.84 100 GLY A CA 1
ATOM 759 C C . GLY A 1 100 ? 8.956 -4.052 9.026 1.00 63.84 100 GLY A C 1
ATOM 760 O O . GLY A 1 100 ? 8.769 -3.315 9.986 1.00 63.84 100 GLY A O 1
ATOM 761 N N . THR A 1 101 ? 8.352 -3.852 7.864 1.00 77.44 101 THR A N 1
ATOM 762 C CA . THR A 1 101 ? 7.336 -2.812 7.695 1.00 77.44 101 THR A CA 1
ATOM 763 C C . THR A 1 101 ? 6.376 -3.218 6.589 1.00 77.44 101 THR A C 1
ATOM 765 O O . THR A 1 101 ? 6.726 -4.010 5.707 1.00 77.44 101 THR A O 1
ATOM 768 N N . TRP A 1 102 ? 5.166 -2.679 6.650 1.00 88.88 102 TRP A N 1
ATOM 769 C CA . TRP A 1 102 ? 4.196 -2.783 5.574 1.00 88.88 102 TRP A CA 1
ATOM 770 C C . TRP A 1 102 ? 4.694 -1.957 4.388 1.00 88.88 102 TRP A C 1
ATOM 772 O O . TRP A 1 102 ? 5.057 -0.790 4.539 1.00 88.88 102 TRP A O 1
ATOM 782 N N . LYS A 1 103 ? 4.761 -2.572 3.209 1.00 88.19 103 LYS A N 1
ATOM 783 C CA . LYS A 1 103 ? 5.289 -1.946 1.994 1.00 88.19 103 LYS A CA 1
ATOM 784 C C . LYS A 1 103 ? 4.263 -2.020 0.884 1.00 88.19 103 LYS A C 1
ATOM 786 O O . LYS A 1 103 ? 3.647 -3.062 0.686 1.00 88.19 103 LYS A O 1
ATOM 791 N N . LEU A 1 104 ? 4.146 -0.934 0.131 1.00 89.19 104 LEU A N 1
ATOM 792 C CA . LEU A 1 104 ? 3.436 -0.940 -1.137 1.00 89.19 104 LEU A CA 1
ATOM 793 C C . LEU A 1 104 ? 4.231 -1.762 -2.159 1.00 89.19 104 LEU A C 1
ATOM 795 O O . LEU A 1 104 ? 5.424 -1.517 -2.365 1.00 89.19 104 LEU A O 1
ATOM 799 N N . VAL A 1 105 ? 3.577 -2.739 -2.777 1.00 88.75 105 VAL A N 1
ATOM 800 C CA . VAL A 1 105 ? 4.177 -3.669 -3.736 1.00 88.75 105 VAL A CA 1
ATOM 801 C C . VAL A 1 105 ? 3.441 -3.562 -5.061 1.00 88.75 105 VAL A C 1
ATOM 803 O O . VAL A 1 105 ? 2.217 -3.556 -5.083 1.00 88.75 105 VAL A O 1
ATOM 806 N N . SER A 1 106 ? 4.194 -3.507 -6.158 1.00 88.19 106 SER A N 1
ATOM 807 C CA . SER A 1 106 ? 3.658 -3.574 -7.518 1.00 88.19 106 SER A CA 1
ATOM 808 C C . SER A 1 106 ? 3.721 -5.010 -8.034 1.00 88.19 106 SER A C 1
ATOM 810 O O . SER A 1 106 ? 4.772 -5.660 -7.965 1.00 88.19 106 SER A O 1
ATOM 812 N N . THR A 1 107 ? 2.622 -5.501 -8.604 1.00 85.44 107 THR A N 1
ATOM 813 C CA . THR A 1 107 ? 2.552 -6.823 -9.260 1.00 85.44 107 THR A CA 1
ATOM 814 C C . THR A 1 107 ? 3.577 -6.952 -10.392 1.00 85.44 107 THR A C 1
ATOM 816 O O . THR A 1 107 ? 4.212 -7.992 -10.561 1.00 85.44 107 THR A O 1
ATOM 819 N N . VAL A 1 108 ? 3.825 -5.854 -11.108 1.00 82.12 108 VAL A N 1
ATOM 820 C CA . VAL A 1 108 ? 4.715 -5.802 -12.273 1.00 82.12 108 VAL A CA 1
ATOM 821 C C . VAL A 1 108 ? 6.181 -5.633 -11.877 1.00 82.12 108 VAL A C 1
ATOM 823 O O . VAL A 1 108 ? 7.073 -6.261 -12.459 1.00 82.12 108 VAL A O 1
ATOM 826 N N . ALA A 1 109 ? 6.456 -4.733 -10.928 1.00 82.06 109 ALA A N 1
ATOM 827 C CA . ALA A 1 109 ? 7.814 -4.246 -10.691 1.00 82.06 109 ALA A CA 1
ATOM 828 C C . ALA A 1 109 ? 8.564 -4.987 -9.578 1.00 82.06 109 ALA A C 1
ATOM 830 O O . ALA A 1 109 ? 9.794 -4.901 -9.529 1.00 82.06 109 ALA A O 1
ATOM 831 N N . ASP A 1 110 ? 7.871 -5.680 -8.678 1.00 83.62 110 ASP A N 1
ATOM 832 C CA . ASP A 1 110 ? 8.468 -6.366 -7.531 1.00 83.62 110 ASP A CA 1
ATOM 833 C C . ASP A 1 110 ? 8.517 -7.889 -7.722 1.00 83.62 110 ASP A C 1
ATOM 835 O O . ASP A 1 110 ? 7.823 -8.463 -8.558 1.00 83.62 110 ASP A O 1
ATOM 839 N N . PHE A 1 111 ? 9.403 -8.559 -6.981 1.00 79.56 111 PHE A N 1
ATOM 840 C CA . PHE A 1 111 ? 9.446 -10.016 -6.949 1.00 79.56 111 PHE A CA 1
ATOM 841 C C . PHE A 1 111 ? 8.293 -10.593 -6.128 1.00 79.56 111 PHE A C 1
ATOM 843 O O . PHE A 1 111 ? 8.048 -10.196 -4.980 1.00 79.56 111 PHE A O 1
ATOM 850 N N . HIS A 1 112 ? 7.679 -11.620 -6.712 1.00 75.12 112 HIS A N 1
ATOM 851 C CA . HIS A 1 112 ? 6.607 -12.408 -6.124 1.00 75.12 112 HIS A CA 1
ATOM 852 C C . HIS A 1 112 ? 7.020 -13.871 -6.106 1.00 75.12 112 HIS A C 1
ATOM 854 O O . HIS A 1 112 ? 7.441 -14.429 -7.117 1.00 75.12 112 HIS A O 1
ATOM 860 N N . SER A 1 113 ? 6.922 -14.497 -4.941 1.00 70.12 113 SER A N 1
ATOM 861 C CA . SER A 1 113 ? 7.154 -15.930 -4.791 1.00 70.12 113 SER A CA 1
ATOM 862 C C . SER A 1 113 ? 5.823 -16.648 -4.925 1.00 70.12 113 SER A C 1
ATOM 864 O O . SER A 1 113 ? 4.927 -16.417 -4.116 1.00 70.12 113 SER A O 1
ATOM 866 N N . GLU A 1 114 ? 5.714 -17.575 -5.877 1.00 64.19 114 GLU A N 1
ATOM 867 C CA . GLU A 1 114 ? 4.530 -18.439 -6.023 1.00 64.19 114 GLU A CA 1
ATOM 868 C C . GLU A 1 114 ? 4.216 -19.227 -4.742 1.00 64.19 114 GLU A C 1
ATOM 870 O O . GLU A 1 114 ? 3.087 -19.651 -4.524 1.00 64.19 114 GLU A O 1
ATOM 875 N N . LYS A 1 115 ? 5.213 -19.416 -3.868 1.00 69.31 115 LYS A N 1
ATOM 876 C CA . LYS A 1 115 ? 5.064 -20.147 -2.606 1.00 69.31 115 LYS A CA 1
ATOM 877 C C . LYS A 1 115 ? 4.546 -19.288 -1.456 1.00 69.31 115 LYS A C 1
ATOM 879 O O . LYS A 1 115 ? 4.149 -19.863 -0.447 1.00 69.31 115 LYS A O 1
ATOM 884 N N . THR A 1 116 ? 4.624 -17.958 -1.548 1.00 68.31 116 THR A N 1
ATOM 885 C CA . THR A 1 116 ? 4.403 -17.075 -0.386 1.00 68.31 116 THR A CA 1
ATOM 886 C C . THR A 1 116 ? 3.681 -15.756 -0.687 1.00 68.31 116 THR A C 1
ATOM 888 O O . THR A 1 116 ? 3.502 -14.955 0.225 1.00 68.31 116 THR A O 1
ATOM 891 N N . GLY A 1 117 ? 3.279 -15.481 -1.933 1.00 74.69 117 GLY A N 1
ATOM 892 C CA . GLY A 1 117 ? 2.633 -14.215 -2.286 1.00 74.69 117 GLY A CA 1
ATOM 893 C C . GLY A 1 117 ? 1.755 -14.287 -3.539 1.00 74.69 117 GLY A C 1
ATOM 894 O O . GLY A 1 117 ? 1.958 -15.168 -4.382 1.00 74.69 117 GLY A O 1
ATOM 895 N N . PRO A 1 118 ? 0.777 -13.373 -3.662 1.00 78.88 118 PRO A N 1
ATOM 896 C CA . PRO A 1 118 ? -0.098 -13.319 -4.822 1.00 78.88 118 PRO A CA 1
ATOM 897 C C . PRO A 1 118 ? 0.697 -12.881 -6.057 1.00 78.88 118 PRO A C 1
ATOM 899 O O . PRO A 1 118 ? 1.643 -12.106 -5.950 1.00 78.88 118 PRO A O 1
ATOM 902 N N . GLN A 1 119 ? 0.322 -13.393 -7.229 1.00 77.38 119 GLN A N 1
ATOM 903 C CA . GLN A 1 119 ? 0.906 -12.960 -8.509 1.00 77.38 119 GLN A CA 1
ATOM 904 C C . GLN A 1 119 ? 0.159 -11.763 -9.115 1.00 77.38 119 GLN A C 1
ATOM 906 O O . GLN A 1 119 ? 0.633 -11.154 -10.069 1.00 77.38 119 GLN A O 1
ATOM 911 N N . GLU A 1 120 ? -1.012 -11.447 -8.566 1.00 81.31 120 GLU A N 1
ATOM 912 C CA . GLU A 1 120 ? -1.961 -10.474 -9.092 1.00 81.31 120 GLU A CA 1
ATOM 913 C C . GLU A 1 120 ? -2.566 -9.697 -7.928 1.00 81.31 120 GLU A C 1
ATOM 915 O O . GLU A 1 120 ? -2.802 -10.258 -6.851 1.00 81.31 120 GLU A O 1
ATOM 920 N N . ASP A 1 121 ? -2.824 -8.415 -8.151 1.00 80.62 121 ASP A N 1
ATOM 921 C CA . ASP A 1 121 ? -3.573 -7.591 -7.216 1.00 80.62 121 ASP A CA 1
ATOM 922 C C . ASP A 1 121 ? -5.064 -7.962 -7.260 1.00 80.62 121 ASP A C 1
ATOM 924 O O . ASP A 1 121 ? -5.592 -8.359 -8.302 1.00 80.62 121 ASP A O 1
ATOM 928 N N . HIS A 1 122 ? -5.749 -7.830 -6.124 1.00 81.88 122 HIS A N 1
ATOM 929 C CA . HIS A 1 122 ? -7.161 -8.176 -6.016 1.00 81.88 122 HIS A CA 1
ATOM 930 C C . HIS A 1 122 ? -8.073 -7.278 -6.869 1.00 81.88 122 HIS A C 1
ATOM 932 O O . HIS A 1 122 ? -9.079 -7.761 -7.392 1.00 81.88 122 HIS A O 1
ATOM 938 N N . THR A 1 123 ? -7.755 -5.989 -6.997 1.00 78.38 123 THR A N 1
ATOM 939 C CA . THR A 1 123 ? -8.578 -4.993 -7.700 1.00 78.38 123 THR A CA 1
ATOM 940 C C . THR A 1 123 ? -8.590 -5.260 -9.199 1.00 78.38 123 THR A C 1
ATOM 942 O O . THR A 1 123 ? -9.649 -5.255 -9.826 1.00 78.38 123 THR A O 1
ATOM 945 N N . PHE A 1 124 ? -7.416 -5.529 -9.772 1.00 76.00 124 PHE A N 1
ATOM 946 C CA . PHE A 1 124 ? -7.248 -5.679 -11.218 1.00 76.00 124 PHE A CA 1
ATOM 947 C C . PHE A 1 124 ? -7.257 -7.127 -11.709 1.00 76.00 124 PHE A C 1
ATOM 949 O O . PHE A 1 124 ? -7.524 -7.348 -12.893 1.00 76.00 124 PHE A O 1
ATOM 956 N N . GLN A 1 125 ? -6.951 -8.090 -10.831 1.00 75.94 125 GLN A N 1
ATOM 957 C CA . GLN A 1 125 ? -6.911 -9.532 -11.120 1.00 75.94 125 GLN A CA 1
ATOM 958 C C . GLN A 1 125 ? -6.155 -9.854 -12.418 1.00 75.94 125 GLN A C 1
ATOM 960 O O . GLN A 1 125 ? -6.618 -10.606 -13.275 1.00 75.94 125 GLN A O 1
ATOM 965 N N . ASN A 1 126 ? -5.013 -9.188 -12.607 1.00 73.44 126 ASN A N 1
ATOM 966 C CA . ASN A 1 126 ? -4.106 -9.426 -13.718 1.00 73.44 126 ASN A CA 1
ATOM 967 C C . ASN A 1 126 ? -2.651 -9.155 -13.303 1.00 73.44 126 ASN A C 1
ATOM 969 O O . ASN A 1 126 ? -2.379 -8.536 -12.277 1.00 73.44 126 ASN A O 1
ATOM 973 N N . GLN A 1 127 ? -1.706 -9.638 -14.112 1.00 69.19 127 GLN A N 1
ATOM 974 C CA . GLN A 1 127 ? -0.260 -9.543 -13.843 1.00 69.19 127 GLN A CA 1
ATOM 975 C C . GLN A 1 127 ? 0.393 -8.279 -14.420 1.00 69.19 127 GLN A C 1
ATOM 977 O O . GLN A 1 127 ? 1.613 -8.126 -14.367 1.00 69.19 127 GLN A O 1
ATOM 982 N N . SER A 1 128 ? -0.388 -7.420 -15.074 1.00 71.62 128 SER A N 1
ATOM 983 C CA . SER A 1 128 ? 0.103 -6.256 -15.819 1.00 71.62 128 SER A CA 1
ATOM 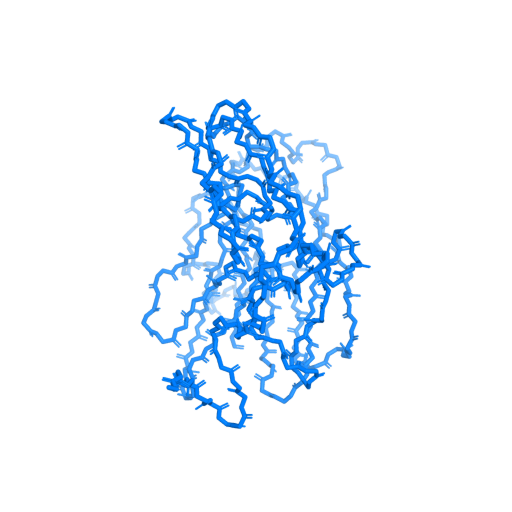984 C C . SER A 1 128 ? -0.145 -4.939 -15.095 1.00 71.62 128 SER A C 1
ATOM 986 O O . SER A 1 128 ? 0.367 -3.913 -15.543 1.00 71.62 128 SER A O 1
ATOM 988 N N . ASP A 1 129 ? -0.899 -4.964 -13.999 1.00 80.44 129 ASP A N 1
ATOM 989 C CA . ASP A 1 129 ? -1.223 -3.794 -13.200 1.00 80.44 129 ASP A CA 1
ATOM 990 C C . ASP A 1 129 ? -1.536 -4.173 -11.748 1.00 80.44 129 ASP A C 1
ATOM 992 O O . ASP A 1 129 ? -1.703 -5.351 -11.408 1.00 80.44 129 ASP A O 1
ATOM 996 N N . GLY A 1 130 ? -1.615 -3.160 -10.900 1.00 88.31 130 GLY A N 1
ATOM 997 C CA . GLY A 1 130 ? -2.114 -3.278 -9.547 1.00 88.31 130 GLY A CA 1
ATOM 998 C C . GLY A 1 130 ? -1.046 -3.245 -8.462 1.00 88.31 130 GLY A C 1
ATOM 999 O O . GLY A 1 130 ? 0.097 -3.706 -8.612 1.00 88.31 130 GLY A O 1
ATOM 1000 N N . HIS A 1 131 ? -1.469 -2.709 -7.330 1.00 91.25 131 HIS A N 1
ATOM 1001 C CA . HIS A 1 131 ? -0.683 -2.531 -6.137 1.00 91.25 131 HIS A CA 1
ATOM 1002 C C . HIS A 1 131 ? -1.420 -3.087 -4.929 1.00 91.25 131 HIS A C 1
ATOM 1004 O O . HIS A 1 131 ? -2.623 -2.946 -4.774 1.00 91.25 131 HIS A O 1
ATOM 1010 N N . TYR A 1 132 ? -0.660 -3.675 -4.017 1.00 92.06 132 TYR A N 1
ATOM 1011 C CA . TYR A 1 132 ? -1.186 -4.100 -2.730 1.00 92.06 132 TYR A CA 1
ATOM 1012 C C . TYR A 1 132 ? -0.145 -3.867 -1.646 1.00 92.06 132 TYR A C 1
ATOM 1014 O O . TYR A 1 132 ? 1.058 -3.750 -1.907 1.00 92.06 132 TYR A O 1
ATOM 1022 N N . VAL A 1 133 ? -0.599 -3.808 -0.398 1.00 92.31 133 VAL A N 1
ATOM 1023 C CA . VAL A 1 133 ? 0.305 -3.659 0.741 1.00 92.31 133 VAL A CA 1
ATOM 1024 C C . VAL A 1 133 ? 0.697 -5.037 1.253 1.00 92.31 133 VAL A C 1
ATOM 1026 O O . VAL A 1 133 ? -0.146 -5.868 1.588 1.00 92.31 133 VAL A O 1
ATOM 1029 N N . ARG A 1 134 ? 2.002 -5.281 1.329 1.00 89.00 134 ARG A N 1
ATOM 1030 C CA . ARG A 1 134 ? 2.583 -6.519 1.843 1.00 89.00 134 ARG A CA 1
ATOM 1031 C C . ARG A 1 134 ? 3.308 -6.241 3.144 1.00 89.00 134 ARG A C 1
ATOM 1033 O O . ARG A 1 134 ? 4.189 -5.382 3.192 1.00 89.00 134 ARG A O 1
ATOM 1040 N N . MET A 1 135 ? 3.000 -7.020 4.173 1.00 87.25 135 MET A N 1
ATOM 1041 C CA . MET A 1 135 ? 3.880 -7.116 5.327 1.00 87.25 135 MET A CA 1
ATOM 1042 C C . MET A 1 135 ? 5.015 -8.090 5.014 1.00 87.25 135 MET A C 1
ATOM 1044 O O . MET A 1 135 ? 4.773 -9.243 4.659 1.00 87.25 135 MET A O 1
ATOM 1048 N N . GLU A 1 136 ? 6.253 -7.629 5.151 1.00 75.44 136 GLU A N 1
ATOM 1049 C CA . GLU A 1 136 ? 7.441 -8.465 5.003 1.00 75.44 136 GLU A CA 1
ATOM 1050 C C . GLU A 1 136 ? 8.399 -8.190 6.160 1.00 75.44 136 GLU A C 1
ATOM 1052 O O . GLU A 1 136 ? 8.793 -7.046 6.408 1.00 75.44 136 GLU A O 1
ATOM 1057 N N . THR A 1 137 ? 8.769 -9.251 6.865 1.00 70.25 137 THR A N 1
ATOM 1058 C CA . THR A 1 137 ? 9.721 -9.218 7.971 1.00 70.25 137 THR A CA 1
ATOM 1059 C C . THR A 1 137 ? 11.077 -9.776 7.545 1.00 70.25 137 THR A C 1
ATOM 1061 O O . THR A 1 137 ? 11.196 -10.519 6.561 1.00 70.25 137 THR A O 1
ATOM 1064 N N . GLU A 1 138 ? 12.139 -9.375 8.238 1.00 67.38 138 GLU A N 1
ATOM 1065 C CA . GLU A 1 138 ? 13.429 -10.059 8.130 1.00 67.38 138 GLU A CA 1
ATOM 1066 C C . GLU A 1 138 ? 13.391 -11.415 8.850 1.00 67.38 138 GLU A C 1
ATOM 1068 O O . GLU A 1 138 ? 12.531 -11.679 9.695 1.00 67.38 138 GLU A O 1
ATOM 1073 N N . SER A 1 139 ? 14.322 -12.300 8.502 1.00 64.06 139 SER A N 1
ATOM 1074 C CA . SER A 1 139 ? 14.556 -13.528 9.257 1.00 64.06 139 SER A CA 1
ATOM 1075 C C . SER A 1 139 ? 14.814 -13.200 10.733 1.00 64.06 139 SER A C 1
ATOM 1077 O O . SER A 1 139 ? 15.622 -12.326 11.032 1.00 64.06 139 SER A O 1
ATOM 1079 N N . ASP A 1 140 ? 14.124 -13.906 11.632 1.00 63.25 140 ASP A N 1
ATOM 1080 C CA . ASP A 1 140 ? 14.186 -13.728 13.094 1.00 63.25 140 ASP A CA 1
ATOM 1081 C C . ASP A 1 140 ? 13.604 -12.401 13.607 1.00 63.25 140 ASP A C 1
ATOM 1083 O O . ASP A 1 140 ? 13.838 -11.998 14.746 1.00 63.25 140 ASP A O 1
ATOM 1087 N N . ALA A 1 141 ? 12.799 -11.724 12.789 1.00 67.94 141 ALA A N 1
ATOM 1088 C CA . ALA A 1 141 ? 11.958 -10.648 13.273 1.00 67.94 141 ALA A CA 1
ATOM 1089 C C . ALA A 1 141 ? 10.902 -11.206 14.240 1.00 67.94 141 ALA A C 1
ATOM 1091 O O . ALA A 1 141 ? 10.062 -12.028 13.870 1.00 67.94 141 ALA A O 1
ATOM 1092 N N . PHE A 1 142 ? 10.939 -10.725 15.479 1.00 68.25 142 PHE A N 1
ATOM 1093 C CA . PHE A 1 142 ? 9.919 -10.977 16.489 1.00 68.25 142 PHE A CA 1
ATOM 1094 C C . PHE A 1 142 ? 9.274 -9.642 16.831 1.00 68.25 142 PHE A C 1
ATOM 1096 O O . PHE A 1 142 ? 9.963 -8.700 17.223 1.00 68.25 142 PHE A O 1
ATOM 1103 N N . GLY A 1 143 ? 7.960 -9.536 16.671 1.00 78.69 143 GLY A N 1
ATOM 1104 C CA . GLY A 1 143 ? 7.284 -8.286 16.965 1.00 78.69 143 GLY A CA 1
ATOM 1105 C C . GLY A 1 143 ? 5.862 -8.230 16.456 1.00 78.69 143 GLY A C 1
ATOM 1106 O O . GLY A 1 143 ? 5.284 -9.211 16.004 1.00 78.69 143 GLY A O 1
ATOM 1107 N N . THR A 1 144 ? 5.294 -7.044 16.582 1.00 84.81 144 THR A N 1
ATOM 1108 C CA . THR A 1 144 ? 3.956 -6.713 16.121 1.00 84.81 144 THR A CA 1
ATOM 1109 C C . THR A 1 144 ? 4.080 -5.478 15.243 1.00 84.81 144 THR A C 1
ATOM 1111 O O . THR A 1 144 ? 4.725 -4.511 15.640 1.00 84.81 144 THR A O 1
ATOM 1114 N N . TYR A 1 145 ? 3.513 -5.526 14.041 1.00 89.31 145 TYR A N 1
ATOM 1115 C CA . TYR A 1 145 ? 3.697 -4.490 13.028 1.00 89.31 145 TYR A CA 1
ATOM 1116 C C . TYR A 1 145 ? 2.358 -3.925 12.590 1.00 89.31 145 TYR A C 1
ATOM 1118 O O . TYR A 1 145 ? 1.500 -4.656 12.088 1.00 89.31 145 TYR A O 1
ATOM 1126 N N . HIS A 1 146 ? 2.198 -2.615 12.754 1.00 91.25 146 HIS A N 1
ATOM 1127 C CA . HIS A 1 146 ? 0.923 -1.936 12.575 1.00 91.25 146 HIS A CA 1
ATOM 1128 C C . HIS A 1 146 ? 0.860 -1.159 11.257 1.00 91.25 146 HIS A C 1
ATOM 1130 O O . HIS A 1 146 ? 1.801 -0.453 10.881 1.00 91.25 146 HIS A O 1
ATOM 1136 N N . PHE A 1 147 ? -0.282 -1.270 10.584 1.00 94.31 147 PHE A N 1
ATOM 1137 C CA . PHE A 1 147 ? -0.669 -0.475 9.427 1.00 94.31 147 PHE A CA 1
ATOM 1138 C C . PHE A 1 147 ? -1.992 0.222 9.725 1.00 94.31 147 PHE A C 1
ATOM 1140 O O . PHE A 1 147 ? -3.000 -0.414 10.040 1.00 94.31 147 PHE A O 1
ATOM 1147 N N . LEU A 1 148 ? -1.950 1.545 9.700 1.00 93.75 148 LEU A N 1
ATOM 1148 C CA . LEU A 1 148 ? -2.944 2.429 10.284 1.00 93.75 148 LEU A CA 1
ATOM 1149 C C . LEU A 1 148 ? -3.718 3.134 9.183 1.00 93.75 148 LEU A C 1
ATOM 1151 O O . LEU A 1 148 ? -3.115 3.764 8.312 1.00 93.75 148 LEU A O 1
ATOM 1155 N N . SER A 1 149 ? -5.043 3.092 9.258 1.00 94.44 149 SER A N 1
ATOM 1156 C CA . SER A 1 149 ? -5.888 3.888 8.375 1.00 94.44 149 SER A CA 1
ATOM 1157 C C . SER A 1 149 ? -5.754 5.385 8.674 1.00 94.44 149 SER A C 1
ATOM 1159 O O . SER A 1 149 ? -5.325 5.771 9.773 1.00 94.44 149 SER A O 1
ATOM 1161 N N . PRO A 1 150 ? -6.216 6.258 7.763 1.00 92.62 150 PRO A N 1
ATOM 1162 C CA . PRO A 1 150 ? -6.623 7.603 8.142 1.00 92.62 150 PRO A CA 1
ATOM 1163 C C . PRO A 1 150 ? -7.665 7.575 9.269 1.00 92.62 150 PRO A C 1
ATOM 1165 O O . PRO A 1 150 ? -8.309 6.554 9.524 1.00 92.62 150 PRO A O 1
ATOM 1168 N N . LEU A 1 151 ? -7.857 8.718 9.924 1.00 92.88 151 LEU A N 1
ATOM 1169 C CA . LEU A 1 151 ? -8.952 8.876 10.876 1.00 92.88 151 LEU A CA 1
ATOM 1170 C C . LEU A 1 151 ? -10.279 8.964 10.127 1.00 92.88 151 LEU A C 1
ATOM 1172 O O . LEU A 1 151 ? -10.418 9.768 9.199 1.00 92.88 151 LEU A O 1
ATOM 1176 N N . TYR A 1 152 ? -11.227 8.140 10.552 1.00 92.88 152 TYR A N 1
ATOM 1177 C CA . TYR A 1 152 ? -12.584 8.110 10.042 1.00 92.88 152 TYR A CA 1
ATOM 1178 C C . TYR A 1 152 ? -13.510 8.886 10.984 1.00 92.88 152 TYR A C 1
ATOM 1180 O O . TYR A 1 152 ? -13.499 8.614 12.190 1.00 92.88 152 TYR A O 1
ATOM 1188 N N . PRO A 1 153 ? -14.314 9.830 10.460 1.00 92.94 153 PRO A N 1
ATOM 1189 C CA . PRO A 1 153 ? -15.277 10.566 11.268 1.00 92.94 153 PRO A CA 1
ATOM 1190 C C . PRO A 1 153 ? -16.301 9.629 11.906 1.00 92.94 153 PRO A C 1
ATOM 1192 O O . PRO A 1 153 ? -16.792 8.703 11.246 1.00 92.94 153 PRO A O 1
ATOM 1195 N N . LYS A 1 154 ? -16.674 9.880 13.164 1.00 94.00 154 LYS A N 1
ATOM 1196 C CA . LYS A 1 154 ? -17.683 9.064 13.868 1.00 94.00 154 LYS A CA 1
ATOM 1197 C C . LYS A 1 154 ? -19.018 8.987 13.137 1.00 94.00 154 LYS A C 1
ATOM 1199 O O . LYS A 1 154 ? -19.735 7.999 13.274 1.00 94.00 154 LYS A O 1
ATOM 1204 N N . GLU A 1 155 ? -19.343 9.999 12.336 1.00 92.94 155 GLU A N 1
ATOM 1205 C CA . GLU A 1 155 ? -20.582 10.094 11.569 1.00 92.94 155 GLU A CA 1
ATOM 1206 C C . GLU A 1 155 ? -20.759 8.901 10.623 1.00 92.94 155 GLU A C 1
ATOM 1208 O O . GLU A 1 155 ? -21.888 8.469 10.395 1.00 92.94 155 GLU A O 1
ATOM 1213 N N . LEU A 1 156 ? -19.657 8.306 10.145 1.00 90.19 156 LEU A N 1
ATOM 1214 C CA . LEU A 1 156 ? -19.696 7.091 9.328 1.00 90.19 156 LEU A CA 1
ATOM 1215 C C . LEU A 1 156 ? -20.306 5.905 10.085 1.00 90.19 156 LEU A C 1
ATOM 1217 O O . LEU A 1 156 ? -20.978 5.083 9.476 1.00 90.19 156 LEU A O 1
ATOM 1221 N N . SER A 1 157 ? -20.143 5.843 11.407 1.00 91.25 157 SER A N 1
ATOM 1222 C CA . SER A 1 157 ? -20.667 4.762 12.254 1.00 91.25 157 SER A CA 1
ATOM 1223 C C . SER A 1 157 ? -22.124 4.955 12.706 1.00 91.25 157 SER A C 1
ATOM 1225 O O . SER A 1 157 ? -22.687 4.072 13.347 1.00 91.25 157 SER A O 1
ATOM 1227 N N . LEU A 1 158 ? -22.748 6.105 12.405 1.00 87.25 158 LEU A N 1
ATOM 1228 C CA . LEU A 1 158 ? -24.138 6.396 12.800 1.00 87.25 158 LEU A CA 1
ATOM 1229 C C . LEU A 1 158 ? -25.171 5.640 11.952 1.00 87.25 158 LEU A C 1
ATOM 1231 O O . LEU A 1 158 ? -26.329 5.511 12.345 1.00 87.25 158 LEU A O 1
ATOM 1235 N N . SER A 1 159 ? -24.756 5.167 10.779 1.00 80.94 159 SER A N 1
ATOM 1236 C CA . SER A 1 159 ? -25.544 4.298 9.907 1.00 80.94 159 SER A CA 1
ATOM 1237 C C . SER A 1 159 ? -25.016 2.865 9.981 1.00 80.94 159 SER A C 1
ATOM 1239 O O . SER A 1 159 ? -23.970 2.627 10.580 1.00 80.94 159 SER A O 1
ATOM 1241 N N . ALA A 1 160 ? -25.724 1.901 9.386 1.00 78.81 160 ALA A N 1
ATOM 1242 C CA . ALA A 1 160 ? -25.229 0.531 9.252 1.00 78.81 160 ALA A CA 1
ATOM 1243 C C . ALA A 1 160 ? -23.988 0.503 8.336 1.00 78.81 160 ALA A C 1
ATOM 1245 O O . ALA A 1 160 ? -24.096 0.279 7.132 1.00 78.81 160 ALA A O 1
ATOM 1246 N N . ALA A 1 161 ? -22.822 0.795 8.909 1.00 88.25 161 ALA A N 1
ATOM 1247 C CA . ALA A 1 161 ? -21.545 0.835 8.221 1.00 88.25 161 ALA A CA 1
ATOM 1248 C C . ALA A 1 161 ? -20.791 -0.478 8.399 1.00 88.25 161 ALA A C 1
ATOM 1250 O O . ALA A 1 161 ? -20.837 -1.112 9.453 1.00 88.25 161 ALA A O 1
ATOM 1251 N N . CYS A 1 162 ? -20.048 -0.857 7.366 1.00 93.19 162 CYS A N 1
ATOM 1252 C CA . CYS A 1 162 ? -19.159 -2.002 7.400 1.00 93.19 162 CYS A CA 1
ATOM 1253 C C . CYS A 1 162 ? -17.788 -1.626 6.835 1.00 93.19 162 CYS A C 1
ATOM 1255 O O . CYS A 1 162 ? -17.652 -0.699 6.035 1.00 93.19 162 CYS A O 1
ATOM 1257 N N . PHE A 1 163 ? -16.767 -2.345 7.284 1.00 95.31 163 PHE A N 1
ATOM 1258 C CA . PHE A 1 163 ? -15.416 -2.284 6.757 1.00 95.31 163 PHE A CA 1
ATOM 1259 C C . PHE A 1 163 ? -15.119 -3.588 6.026 1.00 95.31 163 PHE A C 1
ATOM 1261 O O . PHE A 1 163 ? -15.066 -4.650 6.647 1.00 95.31 163 PHE A O 1
ATOM 1268 N N . GLN A 1 164 ? -14.927 -3.499 4.716 1.00 95.94 164 GLN A N 1
ATOM 1269 C CA . GLN A 1 164 ? -14.616 -4.633 3.855 1.00 95.94 164 GLN A CA 1
ATOM 1270 C C . GLN A 1 164 ? -13.157 -4.557 3.419 1.00 95.94 164 GLN A C 1
ATOM 1272 O O . GLN A 1 164 ? -12.662 -3.491 3.050 1.00 95.94 164 GLN A O 1
ATOM 1277 N N . PHE A 1 165 ? -12.470 -5.693 3.457 1.00 97.00 165 PHE A N 1
ATOM 1278 C CA . PHE A 1 165 ? -11.084 -5.790 3.025 1.00 97.00 165 PHE A CA 1
ATOM 1279 C C . PHE A 1 165 ? -10.778 -7.154 2.419 1.00 97.00 165 PHE A C 1
ATOM 1281 O O . PHE A 1 165 ? -11.437 -8.156 2.704 1.00 97.00 165 PHE A O 1
ATOM 1288 N N . HIS A 1 166 ? -9.721 -7.173 1.613 1.00 96.62 166 HIS A N 1
ATOM 1289 C CA . HIS A 1 166 ? -9.185 -8.376 1.000 1.00 96.62 166 HIS A CA 1
ATOM 1290 C C . HIS A 1 166 ? -7.816 -8.684 1.595 1.00 96.62 166 HIS A C 1
ATOM 1292 O O . HIS A 1 166 ? -7.020 -7.779 1.849 1.00 96.62 166 HIS A O 1
ATOM 1298 N N . TYR A 1 167 ? -7.536 -9.960 1.834 1.00 95.25 167 TYR A N 1
ATOM 1299 C CA . TYR A 1 167 ? -6.265 -10.416 2.378 1.00 95.25 167 TYR A CA 1
ATOM 1300 C C . TYR A 1 167 ? -5.781 -11.677 1.664 1.00 95.25 167 TYR A C 1
ATOM 1302 O O . TYR A 1 167 ? -6.565 -12.494 1.179 1.00 95.25 167 TYR A O 1
ATOM 1310 N N . PHE A 1 168 ? -4.461 -11.832 1.613 1.00 93.00 168 PHE A N 1
ATOM 1311 C CA . PHE A 1 168 ? -3.791 -12.999 1.060 1.00 93.00 168 PHE A CA 1
ATOM 1312 C C . PHE A 1 168 ? -2.768 -13.500 2.076 1.00 93.00 168 PHE A C 1
ATOM 1314 O O . PHE A 1 168 ? -1.814 -12.802 2.416 1.00 93.00 168 PHE A O 1
ATOM 1321 N N . MET A 1 169 ? -2.971 -14.715 2.574 1.00 91.69 169 MET A N 1
ATOM 1322 C CA . MET A 1 169 ? -2.118 -15.345 3.579 1.00 91.69 169 MET A CA 1
ATOM 1323 C C . MET A 1 169 ? -1.770 -16.748 3.095 1.00 91.69 169 MET A C 1
ATOM 1325 O O . MET A 1 169 ? -2.550 -17.673 3.277 1.00 91.69 169 MET A O 1
ATOM 1329 N N . PHE A 1 170 ? -0.614 -16.927 2.457 1.00 89.00 170 PHE A N 1
ATOM 1330 C CA . PHE A 1 170 ? -0.193 -18.224 1.922 1.00 89.00 170 PHE A CA 1
ATOM 1331 C C . PHE A 1 170 ? 1.305 -18.441 2.101 1.00 89.00 170 PHE A C 1
ATOM 1333 O O . PHE A 1 170 ? 2.091 -17.520 1.901 1.00 89.00 170 PHE A O 1
ATOM 1340 N N . GLY A 1 171 ? 1.691 -19.671 2.435 1.00 82.94 171 GLY A N 1
ATOM 1341 C CA . GLY A 1 171 ? 3.087 -20.096 2.466 1.00 82.94 171 GLY A CA 1
ATOM 1342 C C . GLY A 1 171 ? 3.653 -20.353 3.860 1.00 82.94 171 GLY A C 1
ATOM 1343 O O . GLY A 1 171 ? 3.022 -20.116 4.891 1.00 82.94 171 GLY A O 1
ATOM 1344 N N . SER A 1 172 ? 4.871 -20.892 3.888 1.00 79.38 172 SER A N 1
ATOM 1345 C CA . SER A 1 172 ? 5.591 -21.189 5.128 1.00 79.38 172 SER A CA 1
ATOM 1346 C C . SER A 1 172 ? 6.080 -19.906 5.798 1.00 79.38 172 SER A C 1
ATOM 1348 O O . SER A 1 172 ? 6.747 -19.102 5.151 1.00 79.38 172 SER A O 1
ATOM 1350 N N . GLY A 1 173 ? 5.818 -19.756 7.098 1.00 79.06 173 GLY A N 1
ATOM 1351 C CA . GLY A 1 173 ? 6.224 -18.575 7.868 1.00 79.06 173 GLY A CA 1
ATOM 1352 C C . GLY A 1 173 ? 5.193 -17.445 7.889 1.00 79.06 173 GLY A C 1
ATOM 1353 O O . GLY A 1 173 ? 5.474 -16.398 8.458 1.00 79.06 173 GLY A O 1
ATOM 1354 N N . VAL A 1 174 ? 4.004 -17.651 7.310 1.00 84.94 174 VAL A N 1
ATOM 1355 C CA . VAL A 1 174 ? 2.871 -16.740 7.512 1.00 84.94 174 VAL A CA 1
ATOM 1356 C C . VAL A 1 174 ? 2.449 -16.789 8.978 1.00 84.94 174 VAL A C 1
ATOM 1358 O O . VAL A 1 174 ? 2.095 -17.853 9.489 1.00 84.94 174 VAL A O 1
ATOM 1361 N N . GLY A 1 175 ? 2.504 -15.633 9.631 1.00 88.81 175 GLY A N 1
ATOM 1362 C CA . GLY A 1 175 ? 2.096 -15.451 11.016 1.00 88.81 175 GLY A CA 1
ATOM 1363 C C . GLY A 1 175 ? 0.598 -15.188 11.161 1.00 88.81 175 GLY A C 1
ATOM 1364 O O . GLY A 1 175 ? -0.225 -15.869 10.540 1.00 88.81 175 GLY A O 1
ATOM 1365 N N . SER A 1 176 ? 0.235 -14.208 11.986 1.00 91.81 176 SER A N 1
ATOM 1366 C CA . SER A 1 176 ? -1.166 -13.812 12.189 1.00 91.81 176 SER A CA 1
ATOM 1367 C C . SER A 1 176 ? -1.459 -12.419 11.651 1.00 91.81 176 SER A C 1
ATOM 1369 O O . SER A 1 176 ? -0.614 -11.531 11.713 1.00 91.81 176 SER A O 1
ATOM 1371 N N . LEU A 1 177 ? -2.683 -12.236 11.162 1.00 94.25 177 LEU A N 1
ATOM 1372 C CA . LEU A 1 177 ? -3.277 -10.963 10.791 1.00 94.25 177 LEU A CA 1
ATOM 1373 C C . LEU A 1 177 ? -4.431 -10.661 11.743 1.00 94.25 177 LEU A C 1
ATOM 1375 O O . LEU A 1 177 ? -5.368 -11.449 11.865 1.00 94.25 177 LEU A O 1
ATOM 1379 N N . LEU A 1 178 ? -4.377 -9.508 12.396 1.00 94.75 178 LEU A N 1
ATOM 1380 C CA . LEU A 1 178 ? -5.453 -8.992 13.228 1.00 94.75 178 LEU A CA 1
ATOM 1381 C C . LEU A 1 178 ? -5.953 -7.680 12.632 1.00 94.75 178 LEU A C 1
ATOM 1383 O O . LEU A 1 178 ? -5.145 -6.844 12.229 1.00 94.75 178 LEU A O 1
ATOM 1387 N N . VAL A 1 179 ? -7.270 -7.473 12.629 1.00 96.12 179 VAL A N 1
ATOM 1388 C CA . VAL A 1 179 ? -7.869 -6.171 12.299 1.00 96.12 179 VAL A CA 1
ATOM 1389 C C . VAL A 1 179 ? -8.581 -5.638 13.526 1.00 96.12 179 VAL A C 1
ATOM 1391 O O . VAL A 1 179 ? -9.435 -6.309 14.110 1.00 96.12 179 VAL A O 1
ATOM 1394 N N . SER A 1 180 ? -8.201 -4.431 13.933 1.00 94.81 180 SER A N 1
ATOM 1395 C CA . SER A 1 180 ? -8.775 -3.732 15.081 1.00 94.81 180 SER A CA 1
ATOM 1396 C C . SER A 1 180 ? -9.459 -2.451 14.639 1.00 94.81 180 SER A C 1
ATOM 1398 O O . SER A 1 180 ? -8.953 -1.755 13.763 1.00 94.81 180 SER A O 1
ATOM 1400 N N . ILE A 1 181 ? -10.577 -2.115 15.278 1.00 94.75 181 ILE A N 1
ATOM 1401 C CA . ILE A 1 181 ? -11.255 -0.829 15.114 1.00 94.75 181 ILE A CA 1
ATOM 1402 C C . ILE A 1 181 ? -11.286 -0.166 16.480 1.00 94.75 181 ILE A C 1
ATOM 1404 O O . ILE A 1 181 ? -11.930 -0.671 17.402 1.00 94.75 181 ILE A O 1
ATOM 1408 N N . LYS A 1 182 ? -10.562 0.946 16.620 1.00 93.50 182 LYS A N 1
ATOM 1409 C CA . LYS A 1 182 ? -10.438 1.658 17.892 1.00 93.50 182 LYS A CA 1
ATOM 1410 C C . LYS A 1 182 ? -10.905 3.113 17.776 1.00 93.50 182 LYS A C 1
ATOM 1412 O O . LYS A 1 182 ? -10.694 3.734 16.732 1.00 93.50 182 LYS A O 1
ATOM 1417 N N . PRO A 1 183 ? -11.458 3.683 18.854 1.00 94.31 183 PRO A N 1
ATOM 1418 C CA . PRO A 1 183 ? -11.606 5.127 18.994 1.00 94.31 183 PRO A CA 1
ATOM 1419 C C . PRO A 1 183 ? -10.244 5.855 18.948 1.00 94.31 183 PRO A C 1
ATOM 1421 O O . PRO A 1 183 ? -9.194 5.263 19.239 1.00 94.31 183 PRO A O 1
ATOM 1424 N N . VAL A 1 184 ? -10.230 7.134 18.570 1.00 93.50 184 VAL A N 1
ATOM 1425 C CA . VAL A 1 184 ? -9.001 7.947 18.480 1.00 93.50 184 VAL A CA 1
ATOM 1426 C C . VAL A 1 184 ? -8.306 8.103 19.833 1.00 93.50 184 VAL A C 1
ATOM 1428 O O . VAL A 1 184 ? -7.077 8.032 19.876 1.00 93.50 184 VAL A O 1
ATOM 1431 N N . SER A 1 185 ? -9.054 8.234 20.930 1.00 93.50 185 SER A N 1
ATOM 1432 C CA . SER A 1 185 ? -8.501 8.398 22.283 1.00 93.50 185 SER A CA 1
ATOM 1433 C C . SER A 1 185 ? -7.707 7.187 22.784 1.00 93.50 185 SER A C 1
ATOM 1435 O O . SER A 1 185 ? -6.889 7.309 23.696 1.00 93.50 185 SER A O 1
ATOM 1437 N N . VAL A 1 186 ? -7.918 6.012 22.185 1.00 91.25 186 VAL A N 1
ATOM 1438 C CA . VAL A 1 186 ? -7.241 4.769 22.561 1.00 91.25 186 VAL A CA 1
ATOM 1439 C C . VAL A 1 186 ? -5.890 4.690 21.858 1.00 91.25 186 VAL A C 1
ATOM 1441 O O . VAL A 1 186 ? -5.811 4.807 20.635 1.00 91.25 186 VAL A O 1
ATOM 1444 N N . THR A 1 187 ? -4.807 4.448 22.597 1.00 89.19 187 THR A N 1
ATOM 1445 C CA . THR A 1 187 ? -3.485 4.259 21.978 1.00 89.19 187 THR A CA 1
ATOM 1446 C C . THR A 1 187 ? -3.361 2.879 21.318 1.00 89.19 187 THR A C 1
ATOM 1448 O O . THR A 1 187 ? -4.081 1.935 21.653 1.00 89.19 187 THR A O 1
ATOM 1451 N N . ILE A 1 188 ? -2.414 2.723 20.386 1.00 84.69 188 ILE A N 1
ATOM 1452 C CA . ILE A 1 188 ? -2.119 1.413 19.775 1.00 84.69 188 ILE A CA 1
ATOM 1453 C C . ILE A 1 188 ? -1.733 0.402 20.865 1.00 84.69 188 ILE A C 1
ATOM 1455 O O . ILE A 1 188 ? -2.283 -0.692 20.905 1.00 84.69 188 ILE A O 1
ATOM 1459 N N . GLY A 1 189 ? -0.880 0.791 21.819 1.00 81.88 189 GLY A N 1
ATOM 1460 C CA . GLY A 1 189 ? -0.497 -0.075 22.938 1.00 81.88 189 GLY A CA 1
ATOM 1461 C C . GLY A 1 189 ? -1.689 -0.514 23.795 1.00 81.88 189 GLY A C 1
ATOM 1462 O O . GLY A 1 189 ? -1.792 -1.687 24.147 1.00 81.88 189 GLY A O 1
ATOM 1463 N N . ASP A 1 190 ? -2.631 0.393 24.078 1.00 83.25 190 ASP A N 1
ATOM 1464 C CA . ASP A 1 190 ? -3.857 0.076 24.828 1.00 83.25 190 ASP A CA 1
ATOM 1465 C C . ASP A 1 190 ? -4.782 -0.895 24.092 1.00 83.25 190 ASP A C 1
ATOM 1467 O O . ASP A 1 190 ? -5.499 -1.664 24.732 1.00 83.25 190 ASP A O 1
ATOM 1471 N N . THR A 1 191 ? -4.726 -0.904 22.759 1.00 80.38 191 THR A N 1
ATOM 1472 C CA . THR A 1 191 ? -5.525 -1.799 21.908 1.00 80.38 191 THR A CA 1
ATOM 1473 C C . THR A 1 191 ? -5.207 -3.276 22.181 1.00 80.38 191 THR A C 1
ATOM 1475 O O . THR A 1 191 ? -6.087 -4.129 22.056 1.00 80.38 191 THR A O 1
ATOM 1478 N N . PHE A 1 192 ? -3.978 -3.575 22.623 1.00 73.62 192 PHE A N 1
ATOM 1479 C CA . PHE A 1 192 ? -3.467 -4.936 22.825 1.00 73.62 192 PHE A CA 1
ATOM 1480 C C . PHE A 1 192 ? -3.137 -5.269 24.295 1.00 73.62 192 PHE A C 1
ATOM 1482 O O . PHE A 1 192 ? -2.526 -6.301 24.570 1.00 73.62 192 PHE A O 1
ATOM 1489 N N . LYS A 1 193 ? -3.531 -4.428 25.265 1.00 70.56 193 LYS A N 1
ATOM 1490 C CA . LYS A 1 193 ? -3.225 -4.652 26.692 1.00 70.56 193 LYS A CA 1
ATOM 1491 C C . LYS A 1 193 ? -3.893 -5.910 27.256 1.00 70.56 193 LYS A C 1
ATOM 1493 O O . LYS A 1 193 ? -5.083 -6.134 27.079 1.00 70.56 193 LYS A O 1
ATOM 1498 N N . THR A 1 194 ? -3.138 -6.659 28.059 1.00 55.31 194 THR A N 1
ATOM 1499 C CA . THR A 1 194 ? -3.469 -7.992 28.605 1.00 55.31 194 THR A CA 1
ATOM 1500 C C . THR A 1 194 ? -4.634 -8.055 29.591 1.00 55.31 194 THR A C 1
ATOM 1502 O O . THR A 1 194 ? -5.127 -9.149 29.852 1.00 55.31 194 THR A O 1
ATOM 1505 N N . ASN A 1 195 ? -5.105 -6.924 30.128 1.00 60.53 195 ASN A N 1
ATOM 1506 C CA . ASN A 1 195 ? -6.275 -6.929 31.011 1.00 60.53 195 ASN A CA 1
ATOM 1507 C C . ASN A 1 195 ? -7.585 -7.047 30.221 1.00 60.53 195 ASN A C 1
ATOM 1509 O O . ASN A 1 195 ? -8.506 -7.700 30.702 1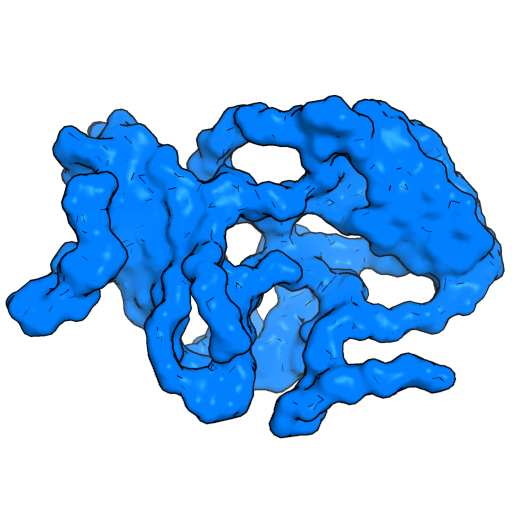.00 60.53 195 ASN A O 1
ATOM 1513 N N . HIS A 1 196 ? -7.649 -6.487 29.005 1.00 67.00 196 HIS A N 1
ATOM 1514 C CA . HIS A 1 196 ? -8.744 -6.654 28.036 1.00 67.00 196 HIS A CA 1
ATOM 1515 C C . HIS A 1 196 ? -8.171 -6.812 26.618 1.00 67.00 196 HIS A C 1
ATOM 1517 O O . HIS A 1 196 ? -8.463 -5.992 25.735 1.00 67.00 196 HIS A O 1
ATOM 1523 N N . PRO A 1 197 ? -7.328 -7.836 26.393 1.00 60.25 197 PRO A N 1
ATOM 1524 C CA . PRO A 1 197 ? -6.741 -8.044 25.090 1.00 60.25 197 PRO A CA 1
ATOM 1525 C C . PRO A 1 197 ? -7.915 -8.324 24.155 1.00 60.25 197 PRO A C 1
ATOM 1527 O O . PRO A 1 197 ? -8.892 -8.961 24.553 1.00 60.25 197 PRO A O 1
ATOM 1530 N N . TYR A 1 198 ? -7.862 -7.791 22.941 1.00 66.31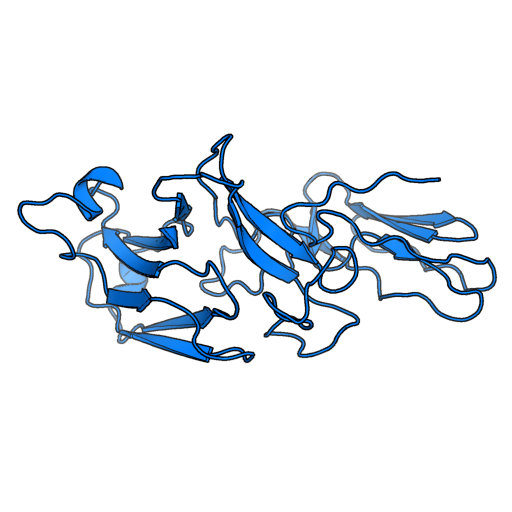 198 TYR A N 1
ATOM 1531 C CA . TYR A 1 198 ? -8.898 -7.998 21.926 1.00 66.31 198 TYR A CA 1
ATOM 1532 C C . TYR A 1 198 ? -10.196 -7.194 22.078 1.00 66.31 198 TYR A C 1
ATOM 1534 O O . TYR A 1 198 ? -11.078 -7.372 21.245 1.00 66.31 198 TYR A O 1
ATOM 1542 N N . ARG A 1 199 ? -10.327 -6.247 23.028 1.00 84.00 199 ARG A N 1
ATOM 1543 C CA . ARG A 1 199 ? -11.543 -5.398 23.124 1.00 84.00 199 ARG A CA 1
ATOM 1544 C C . ARG A 1 199 ? -11.932 -4.751 21.786 1.00 84.00 199 ARG A C 1
ATOM 1546 O O . ARG A 1 199 ? -13.114 -4.622 21.484 1.00 84.00 199 ARG A O 1
ATOM 1553 N N . PHE A 1 200 ? -10.933 -4.319 21.023 1.00 90.12 200 PHE A N 1
ATOM 1554 C CA . PHE A 1 200 ? -11.105 -3.620 19.750 1.00 90.12 200 PHE A CA 1
ATOM 1555 C C . PHE A 1 200 ? -10.818 -4.503 18.531 1.00 90.12 200 PHE A C 1
ATOM 1557 O O . PHE A 1 200 ? -11.014 -4.055 17.403 1.00 90.12 200 PHE A O 1
ATOM 1564 N N . VAL A 1 201 ? -10.367 -5.743 18.738 1.00 92.00 201 VAL A N 1
ATOM 1565 C CA . VAL A 1 201 ? -10.036 -6.676 17.656 1.00 92.00 201 VAL A CA 1
ATOM 1566 C C . VAL A 1 201 ? -11.331 -7.268 17.113 1.00 92.00 201 VAL A C 1
ATOM 1568 O O . VAL A 1 201 ? -12.107 -7.862 17.854 1.00 92.00 201 VAL A O 1
ATOM 1571 N N . GLN A 1 202 ? -11.556 -7.093 15.815 1.00 94.44 202 GLN A N 1
ATOM 1572 C CA . GLN A 1 202 ? -12.760 -7.549 15.115 1.00 94.44 202 GLN A CA 1
ATOM 1573 C C . GLN A 1 202 ? -12.492 -8.766 14.223 1.00 94.44 202 GLN A C 1
ATOM 1575 O O . GLN A 1 202 ? -13.417 -9.483 13.853 1.00 94.44 202 GLN A O 1
ATOM 1580 N N . PHE A 1 203 ? -11.226 -9.008 13.880 1.00 95.31 203 PHE A N 1
ATOM 1581 C CA . PHE A 1 203 ? -10.807 -10.123 13.040 1.00 95.31 203 PHE A CA 1
ATOM 1582 C C . PHE A 1 203 ? -9.444 -10.643 13.482 1.00 95.31 203 PHE A C 1
ATOM 1584 O O . PHE A 1 203 ? -8.553 -9.854 13.806 1.00 95.31 203 PHE A O 1
ATOM 1591 N N . VAL A 1 204 ? -9.292 -11.966 13.459 1.00 95.06 204 VAL A N 1
ATOM 1592 C CA . VAL A 1 204 ? -8.023 -12.665 13.656 1.00 95.06 204 VAL A CA 1
ATOM 1593 C C . VAL A 1 204 ? -7.953 -13.800 12.647 1.00 95.06 204 VAL A C 1
ATOM 1595 O O . VAL A 1 204 ? -8.872 -14.612 12.558 1.00 95.06 204 VAL A O 1
ATOM 1598 N N . MET A 1 205 ? -6.842 -13.874 11.928 1.00 95.94 205 MET A N 1
ATOM 1599 C CA . MET A 1 205 ? -6.508 -14.997 11.071 1.00 95.94 205 MET A CA 1
ATOM 1600 C C . MET A 1 205 ? -5.062 -15.402 11.295 1.00 95.94 205 MET A C 1
ATOM 1602 O O . MET A 1 205 ? -4.194 -14.542 11.399 1.00 95.94 205 MET A O 1
ATOM 1606 N N . THR A 1 206 ? -4.789 -16.701 11.354 1.00 94.19 206 THR A N 1
ATOM 1607 C CA . THR A 1 206 ? -3.448 -17.219 11.640 1.00 94.19 206 THR A CA 1
ATOM 1608 C C . THR A 1 206 ? -3.069 -18.296 10.641 1.00 94.19 206 THR A C 1
ATOM 1610 O O . THR A 1 206 ? -3.858 -19.190 10.338 1.00 94.19 206 THR A O 1
ATOM 1613 N N . GLY A 1 207 ? -1.827 -18.236 10.168 1.00 92.06 207 GLY A N 1
ATOM 1614 C CA . GLY A 1 207 ? -1.257 -19.227 9.270 1.00 92.06 207 GLY A CA 1
ATOM 1615 C C . GLY A 1 207 ? -1.791 -19.143 7.840 1.00 92.06 207 GLY A C 1
ATOM 1616 O O . GLY A 1 207 ? -2.543 -18.245 7.461 1.00 92.06 207 GLY A O 1
ATOM 1617 N N . SER A 1 208 ? -1.367 -20.107 7.028 1.00 92.81 208 SER A N 1
ATOM 1618 C CA . SER A 1 208 ? -1.679 -20.177 5.598 1.00 92.81 208 SER A CA 1
ATOM 1619 C C . SER A 1 208 ? -3.153 -20.530 5.340 1.00 92.81 208 SER A C 1
ATOM 1621 O O . SER A 1 208 ? -3.639 -21.548 5.823 1.00 92.81 208 SER A O 1
ATOM 1623 N N . GLN A 1 209 ? -3.827 -19.728 4.515 1.00 94.00 209 GLN A N 1
ATOM 1624 C CA . GLN A 1 209 ? -5.240 -19.821 4.116 1.00 94.00 209 GLN A CA 1
ATOM 1625 C C . GLN A 1 209 ? -5.437 -20.273 2.653 1.00 94.00 209 GLN A C 1
ATOM 1627 O O . GLN A 1 209 ? -6.556 -20.307 2.137 1.00 94.00 209 GLN A O 1
ATOM 1632 N N . GLY A 1 210 ? -4.346 -20.648 1.981 1.00 89.75 210 GLY A N 1
ATOM 1633 C CA . GLY A 1 210 ? -4.337 -21.047 0.572 1.00 89.75 210 GLY A CA 1
ATOM 1634 C C . GLY A 1 210 ? -3.967 -19.904 -0.376 1.00 89.75 210 GLY A C 1
ATOM 1635 O O . GLY A 1 210 ? -4.011 -18.733 -0.016 1.00 89.75 210 GLY A O 1
ATOM 1636 N N . ALA A 1 211 ? -3.573 -20.260 -1.599 1.00 89.38 211 ALA A N 1
ATOM 1637 C CA . ALA A 1 211 ? -3.034 -19.333 -2.596 1.00 89.38 211 ALA A CA 1
ATOM 1638 C C . ALA A 1 211 ? -4.136 -18.556 -3.343 1.00 89.38 211 ALA A C 1
ATOM 1640 O O . ALA A 1 211 ? -4.236 -18.631 -4.565 1.00 89.38 211 ALA A O 1
ATOM 1641 N N . ARG A 1 212 ? -5.000 -17.846 -2.610 1.00 89.94 212 ARG A N 1
ATOM 1642 C CA . ARG A 1 212 ? -6.057 -16.998 -3.181 1.00 89.94 212 ARG A CA 1
ATOM 1643 C C . ARG A 1 212 ? -6.343 -15.791 -2.299 1.00 89.94 212 ARG A C 1
ATOM 1645 O O . ARG A 1 212 ? -6.142 -15.847 -1.088 1.00 89.94 212 ARG A O 1
ATOM 1652 N N . TRP A 1 213 ? -6.859 -14.734 -2.913 1.00 92.19 213 TRP A N 1
ATOM 1653 C CA . TRP A 1 213 ? -7.428 -13.610 -2.183 1.00 92.19 213 TRP A CA 1
ATOM 1654 C C . TRP A 1 213 ? -8.708 -14.042 -1.466 1.00 92.19 213 TRP A C 1
ATOM 1656 O O . TRP A 1 213 ? -9.537 -14.770 -2.019 1.00 92.19 213 TRP A O 1
ATOM 1666 N N . LEU A 1 214 ? -8.836 -13.615 -0.217 1.00 95.44 214 LEU A N 1
ATOM 1667 C CA . LEU A 1 214 ? -10.003 -13.828 0.625 1.00 95.44 214 LEU A CA 1
ATOM 1668 C C . LEU A 1 214 ? -10.571 -12.475 1.026 1.00 95.44 214 LEU A C 1
ATOM 1670 O O . LEU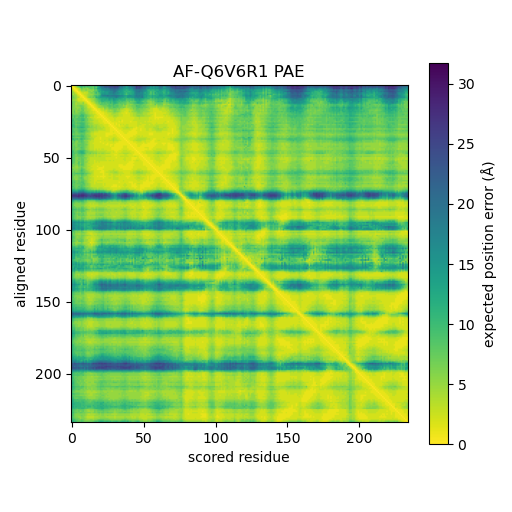 A 1 214 ? -9.822 -11.537 1.281 1.00 95.44 214 LEU A O 1
ATOM 1674 N N . GLU A 1 215 ? -11.889 -12.399 1.103 1.00 96.81 215 GLU A N 1
ATOM 1675 C CA . GLU A 1 215 ? -12.613 -11.215 1.548 1.00 96.81 215 GLU A CA 1
ATOM 1676 C C . GLU A 1 215 ? -13.098 -11.417 2.984 1.00 96.81 215 GLU A C 1
ATOM 1678 O O . GLU A 1 215 ? -13.446 -12.533 3.389 1.00 96.81 215 GLU A O 1
ATOM 1683 N N . TYR A 1 216 ? -13.129 -10.337 3.758 1.00 97.31 216 TYR A N 1
ATOM 1684 C CA . TYR A 1 216 ? -13.829 -10.301 5.032 1.00 97.31 216 TYR A CA 1
ATOM 1685 C C . TYR A 1 216 ? -14.494 -8.941 5.246 1.00 97.31 216 TYR A C 1
ATOM 1687 O O . TYR A 1 216 ? -13.944 -7.898 4.885 1.00 97.31 216 TYR A O 1
ATOM 1695 N N . THR A 1 217 ? -15.661 -8.967 5.887 1.00 97.44 217 THR A N 1
ATOM 1696 C CA . THR A 1 217 ? -16.462 -7.781 6.200 1.00 97.44 217 THR A CA 1
ATOM 1697 C C . THR A 1 217 ? -16.680 -7.697 7.705 1.00 97.44 217 THR A C 1
ATOM 1699 O O . THR A 1 217 ? -17.088 -8.667 8.341 1.00 97.44 217 THR A O 1
ATOM 1702 N N . ILE A 1 218 ? -16.388 -6.532 8.278 1.00 96.06 218 ILE A N 1
ATOM 1703 C CA . ILE A 1 218 ? -16.582 -6.213 9.693 1.00 96.06 218 ILE A CA 1
ATOM 1704 C C . ILE A 1 218 ? -17.718 -5.205 9.811 1.00 96.06 218 ILE A C 1
ATOM 1706 O O . ILE A 1 218 ? -17.624 -4.109 9.262 1.00 96.06 218 ILE A O 1
ATOM 1710 N N . ASP A 1 219 ? -18.744 -5.525 10.591 1.00 94.69 219 ASP A N 1
ATOM 1711 C CA . ASP A 1 219 ? -19.773 -4.551 10.950 1.00 94.69 219 ASP A CA 1
ATOM 1712 C C . ASP A 1 219 ? -19.206 -3.522 11.939 1.00 94.69 219 ASP A C 1
ATOM 1714 O O . ASP A 1 219 ? -18.689 -3.869 13.007 1.00 94.69 219 ASP A O 1
ATOM 1718 N N . ILE A 1 220 ? -19.305 -2.238 11.594 1.00 92.19 220 ILE A N 1
ATOM 1719 C CA . ILE A 1 220 ? -18.835 -1.141 12.439 1.00 92.19 220 ILE A CA 1
ATOM 1720 C C . ILE A 1 220 ? -19.971 -0.745 13.376 1.00 92.19 220 ILE A C 1
ATOM 1722 O O . ILE A 1 220 ? -21.000 -0.214 12.959 1.00 92.19 220 ILE A O 1
ATOM 1726 N N . LYS A 1 221 ? -19.773 -0.988 14.673 1.00 90.88 221 LYS A N 1
ATOM 1727 C CA . LYS A 1 221 ? -20.684 -0.492 15.709 1.00 90.88 221 LYS A CA 1
ATOM 1728 C C . LYS A 1 221 ? -20.583 1.029 15.808 1.00 90.88 221 LYS A C 1
ATOM 1730 O O . LYS A 1 221 ? -19.524 1.594 15.551 1.00 90.88 221 LYS A O 1
ATOM 1735 N N . GLN A 1 222 ? -21.669 1.665 16.237 1.00 93.00 222 GLN A N 1
ATOM 1736 C CA . GLN A 1 222 ? -21.698 3.102 16.491 1.00 93.00 222 GLN A CA 1
ATOM 1737 C C . GLN A 1 222 ? -20.563 3.522 17.438 1.00 93.00 222 GLN A C 1
ATOM 1739 O O . GLN A 1 222 ? -20.367 2.914 18.492 1.00 93.00 222 GLN A O 1
ATOM 1744 N N . MET A 1 223 ? -19.836 4.566 17.044 1.00 91.88 223 MET A N 1
ATOM 1745 C CA . MET A 1 223 ? -18.699 5.136 17.759 1.00 91.88 223 MET A CA 1
ATOM 1746 C C . MET A 1 223 ? -19.071 6.507 18.333 1.00 91.88 223 MET A C 1
ATOM 1748 O O . MET A 1 223 ? -19.738 7.311 17.680 1.00 91.88 223 MET A O 1
ATOM 1752 N N . ASP A 1 224 ? -18.606 6.794 19.549 1.00 92.75 224 ASP A N 1
ATOM 1753 C CA . ASP A 1 224 ? -18.847 8.080 20.225 1.00 92.75 224 ASP A CA 1
ATOM 1754 C C . ASP A 1 224 ? -17.880 9.193 19.764 1.00 92.75 224 ASP A C 1
ATOM 1756 O O . ASP A 1 224 ? -18.158 10.389 19.916 1.00 92.75 224 ASP A O 1
ATOM 1760 N N . GLU A 1 225 ? -16.759 8.802 19.158 1.00 95.12 225 GLU A N 1
ATOM 1761 C CA . GLU A 1 225 ? -15.711 9.663 18.608 1.00 95.12 225 GLU A CA 1
ATOM 1762 C C . GLU A 1 225 ? -15.140 9.080 17.311 1.00 95.12 225 GLU A C 1
ATOM 1764 O O . GLU A 1 225 ? -15.455 7.947 16.933 1.00 95.12 225 GLU A O 1
ATOM 1769 N N . ASP A 1 226 ? -14.322 9.875 16.619 1.00 95.44 226 ASP A N 1
ATOM 1770 C CA . ASP A 1 226 ? -13.609 9.439 15.421 1.00 95.44 226 ASP A CA 1
ATOM 1771 C C . ASP A 1 226 ? -12.812 8.169 15.709 1.00 95.44 226 ASP A C 1
ATOM 1773 O O . ASP A 1 226 ? -12.352 7.920 16.831 1.00 95.44 226 ASP A O 1
ATOM 1777 N N . PHE A 1 227 ? -12.638 7.348 14.683 1.00 94.25 227 PHE A N 1
ATOM 1778 C CA . PHE A 1 227 ? -12.071 6.020 14.838 1.00 94.25 227 PHE A CA 1
ATOM 1779 C C . PHE A 1 227 ? -11.019 5.714 13.783 1.00 94.25 227 PHE A C 1
ATOM 1781 O O . PHE A 1 227 ? -10.832 6.432 12.801 1.00 94.25 227 PHE A O 1
ATOM 1788 N N . GLN A 1 228 ? -10.293 4.630 14.020 1.00 94.12 228 GLN A N 1
ATOM 1789 C CA . GLN A 1 228 ? -9.205 4.183 13.171 1.00 94.12 228 GLN A CA 1
ATOM 1790 C C . GLN A 1 228 ? -9.237 2.663 13.042 1.00 94.12 228 GLN A C 1
ATOM 1792 O O . GLN A 1 228 ? -9.475 1.952 14.023 1.00 94.12 228 GLN A O 1
ATOM 1797 N N . VAL A 1 229 ? -8.969 2.181 11.832 1.00 95.44 229 VAL A N 1
ATOM 1798 C CA . VAL A 1 229 ? -8.771 0.764 11.535 1.00 95.44 229 VAL A CA 1
ATOM 1799 C C . VAL A 1 229 ? -7.273 0.468 11.553 1.00 95.44 229 VAL A C 1
ATOM 1801 O O . VAL A 1 229 ? -6.469 1.229 11.012 1.00 95.44 229 VAL A O 1
ATOM 1804 N N . ILE A 1 230 ? -6.893 -0.634 12.191 1.00 94.69 230 ILE A N 1
ATOM 1805 C CA . ILE A 1 230 ? -5.503 -1.067 12.330 1.00 94.69 230 ILE A CA 1
ATOM 1806 C C . ILE A 1 230 ? -5.386 -2.499 11.836 1.00 94.69 230 ILE A C 1
ATOM 1808 O O . ILE A 1 230 ? -6.011 -3.395 12.405 1.00 94.69 230 ILE A O 1
ATOM 1812 N N . PHE A 1 231 ? -4.543 -2.713 10.831 1.00 95.31 231 PHE A N 1
ATOM 1813 C CA . PHE A 1 231 ? -4.037 -4.037 10.497 1.00 95.31 231 PHE A CA 1
ATOM 1814 C C . PHE A 1 231 ? -2.773 -4.296 11.304 1.00 95.31 231 PHE A C 1
ATOM 1816 O O . PHE A 1 231 ? -1.858 -3.475 11.341 1.00 95.31 231 PHE A O 1
ATOM 1823 N N . THR A 1 232 ? -2.723 -5.452 11.944 1.00 92.19 232 THR A N 1
ATOM 1824 C CA . THR A 1 232 ? -1.610 -5.869 12.782 1.00 92.19 232 THR A CA 1
ATOM 1825 C C . THR A 1 232 ? -1.115 -7.224 12.315 1.00 92.19 232 THR A C 1
ATOM 1827 O O . THR A 1 232 ? -1.888 -8.178 12.271 1.00 92.19 232 THR A O 1
ATOM 1830 N N . ALA A 1 233 ? 0.174 -7.306 12.001 1.00 90.75 233 ALA A N 1
ATOM 1831 C CA . ALA A 1 233 ? 0.851 -8.558 11.698 1.00 90.75 233 ALA A CA 1
ATOM 1832 C C . ALA A 1 233 ? 1.762 -8.979 12.857 1.00 90.75 233 ALA A C 1
ATOM 1834 O O . ALA A 1 233 ? 2.429 -8.127 13.451 1.00 90.75 233 ALA A O 1
ATOM 1835 N N . THR A 1 234 ? 1.796 -10.279 13.152 1.00 86.19 234 THR A N 1
ATOM 1836 C CA . THR A 1 234 ? 2.673 -10.909 14.159 1.00 86.19 234 THR A CA 1
ATOM 1837 C C . THR A 1 234 ? 3.357 -12.130 13.583 1.00 86.19 234 THR A C 1
ATOM 1839 O O . THR A 1 234 ? 2.614 -12.906 12.934 1.00 86.19 234 THR A O 1
#

InterPro domains:
  IPR000436 Sushi/SCR/CCP domain [SM00032] (23-71)
  IPR000436 Sushi/SCR/CCP domain [cd00033] (23-71)
  IPR000998 MAM domain [PF00629] (82-234)
  IPR000998 MAM domain [PS50060] (80-234)
  IPR000998 MAM domain [SM00137] (77-234)
  IPR000998 MAM domain [cd06263] (82-234)
  IPR013320 Concanavalin A-like lectin/glucanase domain superfamily [SSF49899] (79-234)
  IPR035976 Sushi/SCR/CCP superfamily [SSF57535] (16-72)
  IPR051560 MAM domain-containing protein [PTHR23282] (77-234)

Secondary structure (DSSP, 8-state):
-PPPPEETTEE-SBPP---BS-SPPPPP-TTEEEEEETTEEEEEEPTTEEEES-SEEEBBSSSBSS---EEEETTS---S---S-BTTGGG-EEPP-SSEEEEEEETTTB---TTTS-SS-TTT-SSSS-EEEEEEE-TT--S-EEEEPPPBPGGGGGSSEEEEEEE---STT--EEEEEEEETTS-HHHHT-TTSTTTTEEEEEES---SS-EEEEEEE---SS-EEEEEEE-

Nearest PDB structures (foldseek):
  5l73-assembly1_B  TM=7.682E-01  e=1.763E-06  Homo sapiens
  3nru-assembly2_B  TM=6.314E-01  e=3.547E-03  Homo sapiens
  3p1i-assembly2_B  TM=6.122E-01  e=6.668E-02  Homo sapiens
  5lf2-assembly2_B  TM=4.117E-01  e=1.645E+00  Rattus norvegicus

Mean predicted aligned error: 6.92 Å